Protein AF-A0A3N5WQE2-F1 (afdb_monomer)

Structure (mmCIF, N/CA/C/O backbone):
data_AF-A0A3N5WQE2-F1
#
_entry.id   AF-A0A3N5WQE2-F1
#
loop_
_atom_site.group_PDB
_atom_site.id
_atom_site.type_symbol
_atom_site.label_atom_id
_atom_site.label_alt_id
_atom_site.label_comp_id
_atom_site.label_asym_id
_atom_site.label_entity_id
_atom_site.label_seq_id
_atom_site.pdbx_PDB_ins_code
_atom_site.Cartn_x
_atom_site.Cartn_y
_atom_site.Cartn_z
_atom_site.occupancy
_atom_site.B_iso_or_equiv
_atom_site.auth_seq_id
_atom_site.auth_comp_id
_atom_site.auth_asym_id
_atom_site.auth_atom_id
_atom_site.pdbx_PDB_model_num
ATOM 1 N N . MET A 1 1 ? 4.345 16.591 12.633 1.00 56.34 1 MET A N 1
ATOM 2 C CA . MET A 1 1 ? 3.309 15.787 11.954 1.00 56.34 1 MET A CA 1
ATOM 3 C C . MET A 1 1 ? 2.315 15.335 13.007 1.00 56.34 1 MET A C 1
ATOM 5 O O . MET A 1 1 ? 2.746 14.837 14.043 1.00 56.34 1 MET A O 1
ATOM 9 N N . GLU A 1 2 ? 1.032 15.612 12.804 1.00 63.31 2 GLU A N 1
ATOM 10 C CA . GLU A 1 2 ? -0.008 15.478 13.830 1.00 63.31 2 GLU A CA 1
ATOM 11 C C . GLU A 1 2 ? -0.343 14.002 14.096 1.00 63.31 2 GLU A C 1
ATOM 13 O O . GLU A 1 2 ? -0.559 13.225 13.157 1.00 63.31 2 GLU A O 1
ATOM 18 N N . LYS A 1 3 ? -0.307 13.598 15.371 1.00 71.50 3 LYS A N 1
ATOM 19 C CA . LYS A 1 3 ? -0.754 12.273 15.823 1.00 71.50 3 LYS A CA 1
ATOM 20 C C . LYS A 1 3 ? -2.282 12.268 15.869 1.00 71.50 3 LYS A C 1
ATOM 22 O O . LYS A 1 3 ? -2.870 13.304 16.150 1.00 71.50 3 LYS A O 1
ATOM 27 N N . PHE A 1 4 ? -2.892 11.111 15.629 1.00 80.00 4 PHE A N 1
ATOM 28 C CA . PHE A 1 4 ? -4.325 10.932 15.850 1.00 80.00 4 PHE A CA 1
ATOM 29 C C . PHE A 1 4 ? -4.680 11.312 17.287 1.00 80.00 4 PHE A C 1
ATOM 31 O O . PHE A 1 4 ? -4.001 10.872 18.222 1.00 80.00 4 PHE A O 1
ATOM 38 N N . THR A 1 5 ? -5.738 12.096 17.466 1.00 89.00 5 THR A N 1
ATOM 39 C CA . THR A 1 5 ? -6.383 12.187 18.774 1.00 89.00 5 THR A CA 1
ATOM 40 C C . THR A 1 5 ? -7.161 10.898 19.032 1.00 89.00 5 THR A C 1
ATOM 42 O O . THR A 1 5 ? -7.581 10.217 18.097 1.00 89.00 5 THR A O 1
ATOM 45 N N . GLN A 1 6 ? -7.356 10.553 20.304 1.00 87.94 6 GLN A N 1
ATOM 46 C CA . GLN A 1 6 ? -8.167 9.397 20.693 1.00 87.94 6 GLN A CA 1
ATOM 47 C C . GLN A 1 6 ? -9.573 9.462 20.063 1.00 87.94 6 GLN A C 1
ATOM 49 O O . GLN A 1 6 ? -10.026 8.494 19.463 1.00 87.94 6 GLN A O 1
ATOM 54 N N . GLU A 1 7 ? -10.196 10.642 20.097 1.00 92.38 7 GLU A N 1
ATOM 55 C CA . GLU A 1 7 ? -11.510 10.915 19.504 1.00 92.38 7 GLU A CA 1
ATOM 56 C C . GLU A 1 7 ? -11.552 10.622 17.993 1.00 92.38 7 GLU A C 1
ATOM 58 O O . GLU A 1 7 ? -12.483 9.986 17.506 1.00 92.38 7 GLU A O 1
ATOM 63 N N . GLN A 1 8 ? -10.519 11.014 17.237 1.00 94.31 8 GLN A N 1
ATOM 64 C CA . GLN A 1 8 ? -10.445 10.719 15.800 1.00 94.31 8 GLN A CA 1
ATOM 65 C C . GLN A 1 8 ? -10.384 9.213 15.521 1.00 94.31 8 GLN A C 1
ATOM 67 O O . GLN A 1 8 ? -10.998 8.741 14.562 1.00 94.31 8 GLN A O 1
ATOM 72 N N . ILE A 1 9 ? -9.650 8.454 16.342 1.00 93.19 9 ILE A N 1
ATOM 73 C CA . ILE A 1 9 ? -9.566 6.995 16.194 1.00 93.19 9 ILE A CA 1
ATOM 74 C C . ILE A 1 9 ? -10.912 6.360 16.522 1.00 93.19 9 ILE A C 1
ATOM 76 O O . ILE A 1 9 ? -11.356 5.481 15.794 1.00 93.19 9 ILE A O 1
ATOM 80 N N . GLU A 1 10 ? -11.587 6.817 17.572 1.00 93.69 10 GLU A N 1
ATOM 81 C CA . GLU A 1 10 ? -12.904 6.304 17.950 1.00 93.69 10 GLU A CA 1
ATOM 82 C C . GLU A 1 10 ? -13.944 6.562 16.854 1.00 93.69 10 GLU A C 1
ATOM 84 O O . GLU A 1 10 ? -14.650 5.635 16.462 1.00 93.69 10 GLU A O 1
ATOM 89 N N . ILE A 1 11 ? -13.982 7.766 16.269 1.00 95.25 11 ILE A N 1
ATOM 90 C CA . ILE A 1 11 ? -14.861 8.072 15.127 1.00 95.25 11 ILE A CA 1
ATOM 91 C C . ILE A 1 11 ? -14.559 7.147 13.940 1.00 95.25 11 ILE A C 1
ATOM 93 O O . ILE A 1 11 ? -15.483 6.620 13.314 1.00 95.25 11 ILE A O 1
ATOM 97 N N . LEU A 1 12 ? -13.278 6.922 13.632 1.00 95.75 12 LEU A N 1
ATOM 98 C CA . LEU A 1 12 ? -12.866 5.997 12.576 1.00 95.75 12 LEU A CA 1
ATOM 99 C C . LEU A 1 12 ? -13.315 4.559 12.870 1.00 95.75 12 LEU A C 1
ATOM 101 O O . LEU A 1 12 ? -13.870 3.896 11.992 1.00 95.75 12 LEU A O 1
ATOM 105 N N . VAL A 1 13 ? -13.123 4.082 14.101 1.00 95.88 13 VAL A N 1
ATOM 106 C CA . VAL A 1 13 ? -13.576 2.753 14.524 1.00 95.88 13 VAL A CA 1
ATOM 107 C C . VAL A 1 13 ? -15.084 2.636 14.371 1.00 95.88 13 VAL A C 1
ATOM 109 O O . VAL A 1 13 ? -15.529 1.664 13.779 1.00 95.88 13 VAL A O 1
ATOM 112 N N . GLN A 1 14 ? -15.868 3.645 14.752 1.00 95.12 14 GLN A N 1
ATOM 113 C CA . GLN A 1 14 ? -17.323 3.632 14.558 1.00 95.12 14 GLN A CA 1
ATOM 114 C C . GLN A 1 14 ? -17.743 3.590 13.080 1.00 95.12 14 GLN A C 1
ATOM 116 O O . GLN A 1 14 ? -18.786 3.031 12.745 1.00 95.12 14 GLN A O 1
ATOM 121 N N . LYS A 1 15 ? -16.940 4.135 12.157 1.00 95.50 15 LYS A N 1
ATOM 122 C CA . LYS A 1 15 ? -17.202 4.007 10.711 1.00 95.50 15 LYS A CA 1
ATOM 123 C C . LYS A 1 15 ? -16.943 2.596 10.185 1.00 95.50 15 LYS A C 1
ATOM 125 O O . LYS A 1 15 ? -17.679 2.133 9.319 1.00 95.50 15 LYS A O 1
ATOM 130 N N . ILE A 1 16 ? -15.909 1.928 10.690 1.00 94.94 16 ILE A N 1
ATOM 131 C CA . ILE A 1 16 ? -15.466 0.600 10.225 1.00 94.94 16 ILE A CA 1
ATOM 132 C C . ILE A 1 16 ? -16.193 -0.537 10.960 1.00 94.94 16 ILE A C 1
ATOM 134 O O . ILE A 1 16 ? -16.410 -1.628 10.425 1.00 94.94 16 ILE A O 1
ATOM 138 N N . ALA A 1 17 ? -16.540 -0.290 12.214 1.00 94.25 17 ALA A N 1
ATOM 139 C CA . ALA A 1 17 ? -17.122 -1.203 13.175 1.00 94.25 17 ALA A CA 1
ATOM 140 C C . ALA A 1 17 ? -18.142 -0.432 14.038 1.00 94.25 17 ALA A C 1
ATOM 142 O O . ALA A 1 17 ? -17.830 -0.089 15.172 1.00 94.25 17 ALA A O 1
ATOM 143 N N . PRO A 1 18 ? -19.371 -0.172 13.547 1.00 93.56 18 PRO A N 1
ATOM 144 C CA . PRO A 1 18 ? -20.367 0.646 14.265 1.00 93.56 18 PRO A CA 1
ATOM 145 C C . PRO A 1 18 ? -20.797 0.132 15.649 1.00 93.56 18 PRO A C 1
ATOM 147 O O . PRO A 1 18 ? -21.506 0.814 16.377 1.00 93.56 18 PRO A O 1
ATOM 150 N N . GLN A 1 19 ? -20.444 -1.107 15.980 1.00 93.44 19 GLN A N 1
ATOM 151 C CA . GLN A 1 19 ? -20.679 -1.737 17.281 1.00 93.44 19 GLN A CA 1
ATOM 152 C C . GLN A 1 19 ? -19.376 -2.301 17.867 1.00 93.44 19 GLN A C 1
ATOM 154 O O . GLN A 1 19 ? -19.413 -3.146 18.753 1.00 93.44 19 GLN A O 1
ATOM 159 N N . GLY A 1 20 ? -18.233 -1.918 17.298 1.00 94.00 20 GLY A N 1
ATOM 160 C CA . GLY A 1 20 ? -16.929 -2.331 17.781 1.00 94.00 20 GLY A CA 1
ATOM 161 C C . GLY A 1 20 ? -16.331 -1.301 18.725 1.00 94.00 20 GLY A C 1
ATOM 162 O O . GLY A 1 20 ? -16.635 -0.108 18.649 1.00 94.00 20 GLY A O 1
ATOM 163 N N . GLU A 1 21 ? -15.440 -1.773 19.584 1.00 96.00 21 GLU A N 1
ATOM 164 C CA . GLU A 1 21 ? -14.718 -0.953 20.547 1.00 96.00 21 GLU A CA 1
ATOM 165 C C . GLU A 1 21 ? -13.222 -0.969 20.242 1.00 96.00 21 GLU A C 1
ATOM 167 O O . GLU A 1 21 ? -12.632 -2.005 19.926 1.00 96.00 21 GLU A O 1
ATOM 172 N N . LEU A 1 22 ? -12.588 0.201 20.315 1.00 97.06 22 LEU A N 1
ATOM 173 C CA . LEU A 1 22 ? -11.141 0.302 20.183 1.00 97.06 22 LEU A CA 1
ATOM 174 C C . LEU A 1 22 ? -10.484 -0.275 21.442 1.00 97.06 22 LEU A C 1
ATOM 176 O O . LEU A 1 22 ? -10.586 0.314 22.514 1.00 97.06 22 LEU A O 1
ATOM 180 N N . ILE A 1 23 ? -9.730 -1.364 21.297 1.00 97.31 23 ILE A N 1
ATOM 181 C CA . ILE A 1 23 ? -8.905 -1.911 22.382 1.00 97.31 23 ILE A CA 1
ATOM 182 C C . ILE A 1 23 ? -7.638 -1.065 22.531 1.00 97.31 23 ILE A C 1
ATOM 184 O O . ILE A 1 23 ? -7.279 -0.639 23.629 1.00 97.31 23 ILE A O 1
ATOM 188 N N . ARG A 1 24 ? -6.923 -0.830 21.422 1.00 96.31 24 ARG A N 1
ATOM 189 C CA . ARG A 1 24 ? -5.705 -0.005 21.406 1.00 96.31 24 ARG A CA 1
ATOM 190 C C . ARG A 1 24 ? -5.326 0.462 20.008 1.00 96.31 24 ARG A C 1
ATOM 192 O O . ARG A 1 24 ? -5.653 -0.173 19.008 1.00 96.31 24 ARG A O 1
ATOM 199 N N . ALA A 1 25 ? -4.524 1.520 19.968 1.00 96.56 25 ALA A N 1
ATOM 200 C CA . ALA A 1 25 ? -3.854 2.004 18.770 1.00 96.56 25 ALA A CA 1
ATOM 201 C C . ALA A 1 25 ? -2.357 2.208 19.035 1.00 96.56 25 ALA A C 1
ATOM 203 O O . ALA A 1 25 ? -1.969 2.672 20.108 1.00 96.56 25 ALA A O 1
ATOM 204 N N . TRP A 1 26 ? -1.502 1.869 18.069 1.00 94.88 26 TRP A N 1
ATOM 205 C CA . TRP A 1 26 ? -0.056 2.056 18.203 1.00 94.88 26 TRP A CA 1
ATOM 206 C C . TRP A 1 26 ? 0.609 2.404 16.868 1.00 94.88 26 TRP A C 1
ATOM 208 O O . TRP A 1 26 ? 0.196 1.915 15.816 1.00 94.88 26 TRP A O 1
ATOM 218 N N . PRO A 1 27 ? 1.650 3.255 16.876 1.00 93.81 27 PRO A N 1
ATOM 219 C CA . PRO A 1 27 ? 2.372 3.590 15.658 1.00 93.81 27 PRO A CA 1
ATOM 220 C C . PRO A 1 27 ? 3.220 2.404 15.184 1.00 93.81 27 PRO A C 1
ATOM 222 O O . PRO A 1 27 ? 3.849 1.721 15.994 1.00 93.81 27 PRO A O 1
ATOM 225 N N . LEU A 1 28 ? 3.301 2.218 13.867 1.00 92.19 28 LEU A N 1
ATOM 226 C CA . LEU A 1 28 ? 4.330 1.388 13.242 1.00 92.19 28 LEU A CA 1
ATOM 227 C C . LEU A 1 28 ? 5.448 2.291 12.713 1.00 92.19 28 LEU A C 1
ATOM 229 O O . LEU A 1 28 ? 5.191 3.343 12.123 1.00 92.19 28 LEU A O 1
ATOM 233 N N . THR A 1 29 ? 6.697 1.900 12.957 1.00 88.19 29 THR A N 1
ATOM 234 C CA . THR A 1 29 ? 7.887 2.663 12.556 1.00 88.19 29 THR A CA 1
ATOM 235 C C . THR A 1 29 ? 8.538 2.064 11.306 1.00 88.19 29 THR A C 1
ATOM 237 O O . THR A 1 29 ? 8.224 0.950 10.902 1.00 88.19 29 THR A O 1
ATOM 240 N N . GLY A 1 30 ? 9.438 2.821 10.667 1.00 79.38 30 GLY A N 1
ATOM 241 C CA . GLY A 1 30 ? 10.204 2.365 9.496 1.00 79.38 30 GLY A CA 1
ATOM 242 C C . GLY A 1 30 ? 9.642 2.793 8.136 1.00 79.38 30 GLY A C 1
ATOM 243 O O . GLY A 1 30 ? 10.355 2.720 7.141 1.00 79.38 30 GLY A O 1
ATOM 244 N N . GLY A 1 31 ? 8.411 3.310 8.082 1.00 79.31 31 GLY A N 1
ATOM 245 C CA . GLY A 1 31 ? 7.829 3.865 6.857 1.00 79.31 31 GLY A CA 1
ATOM 246 C C . GLY A 1 31 ? 8.455 5.207 6.458 1.00 79.31 31 GLY A C 1
ATOM 247 O O . GLY A 1 31 ? 8.508 6.134 7.265 1.00 79.31 31 GLY A O 1
ATOM 248 N N . ILE A 1 32 ? 8.901 5.322 5.202 1.00 77.38 32 ILE A N 1
ATOM 249 C CA . ILE A 1 32 ? 9.433 6.573 4.622 1.00 77.38 32 ILE A CA 1
ATOM 250 C C . ILE A 1 32 ? 8.331 7.344 3.875 1.00 77.38 32 ILE A C 1
ATOM 252 O O . ILE A 1 32 ? 8.271 8.570 3.934 1.00 77.38 32 ILE A O 1
ATOM 256 N N . SER A 1 33 ? 7.449 6.629 3.170 1.00 83.00 33 SER A N 1
ATOM 257 C CA . SER A 1 33 ? 6.441 7.201 2.264 1.00 83.00 33 SER A CA 1
ATOM 258 C C . SER A 1 33 ? 5.078 7.448 2.912 1.00 83.00 33 SER A C 1
ATOM 260 O O . SER A 1 33 ? 4.293 8.255 2.404 1.00 83.00 33 SER A O 1
ATOM 262 N N . ALA A 1 34 ? 4.793 6.766 4.021 1.00 91.19 34 ALA A N 1
ATOM 263 C CA . ALA A 1 34 ? 3.527 6.834 4.731 1.00 91.19 34 ALA A CA 1
ATOM 264 C C . ALA A 1 34 ? 3.729 6.632 6.235 1.00 91.19 34 ALA A C 1
ATOM 266 O O . ALA A 1 34 ? 4.597 5.872 6.669 1.00 91.19 34 ALA A O 1
ATOM 267 N N . GLN A 1 35 ? 2.879 7.282 7.024 1.00 91.88 35 GLN A N 1
ATOM 268 C CA . GLN A 1 35 ? 2.706 6.947 8.428 1.00 91.88 35 GLN A CA 1
ATOM 269 C C . GLN A 1 35 ? 1.697 5.810 8.552 1.00 91.88 35 GLN A C 1
ATOM 271 O O . GLN A 1 35 ? 0.647 5.828 7.908 1.00 91.88 35 GLN A O 1
ATOM 276 N N . MET A 1 36 ? 2.007 4.855 9.422 1.00 94.50 36 MET A N 1
ATOM 277 C CA . MET A 1 36 ? 1.148 3.716 9.712 1.00 94.50 36 MET A CA 1
ATOM 278 C C . MET A 1 36 ? 0.806 3.685 11.197 1.00 94.50 36 MET A C 1
ATOM 280 O O . MET A 1 36 ? 1.670 3.880 12.055 1.00 94.50 36 MET A O 1
ATOM 284 N N . THR A 1 37 ? -0.466 3.469 11.505 1.00 95.38 37 THR A N 1
ATOM 285 C CA . THR A 1 37 ? -0.967 3.277 12.869 1.00 95.38 37 THR A CA 1
ATOM 286 C C . THR A 1 37 ? -1.822 2.029 12.873 1.00 95.38 37 THR A C 1
ATOM 288 O O . THR A 1 37 ? -2.796 1.946 12.134 1.00 95.38 37 THR A O 1
ATOM 291 N N . ALA A 1 38 ? -1.432 1.048 13.671 1.00 96.94 38 ALA A N 1
ATOM 292 C CA . ALA A 1 38 ? -2.195 -0.169 13.836 1.00 96.94 38 ALA A CA 1
ATOM 293 C C . ALA A 1 38 ? -3.295 0.040 14.879 1.00 96.94 38 ALA A C 1
ATOM 295 O O . ALA A 1 38 ? -3.084 0.733 15.877 1.00 96.94 38 ALA A O 1
ATOM 296 N N . LEU A 1 39 ? -4.451 -0.563 14.627 1.00 97.69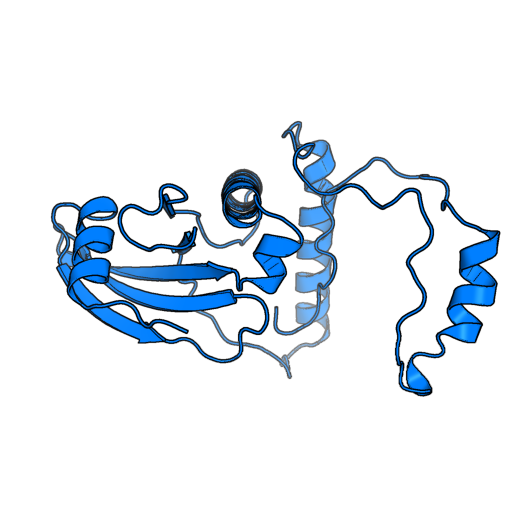 39 LEU A N 1
ATOM 297 C CA . LEU A 1 39 ? -5.621 -0.581 15.492 1.00 97.69 39 LEU A CA 1
ATOM 298 C C . LEU A 1 39 ? -5.923 -2.027 15.865 1.00 97.69 39 LEU A C 1
ATOM 300 O O . LEU A 1 39 ? -5.811 -2.919 15.025 1.00 97.69 39 LEU A O 1
ATOM 304 N N . GLU A 1 40 ? -6.338 -2.248 17.102 1.00 98.06 40 GLU A N 1
ATOM 305 C CA . GLU A 1 40 ? -6.938 -3.498 17.558 1.00 98.06 40 GLU A CA 1
ATOM 306 C C . GLU A 1 40 ? -8.343 -3.168 18.062 1.00 98.06 40 GLU A C 1
ATOM 308 O O . GLU A 1 40 ? -8.505 -2.279 18.901 1.00 98.06 40 GLU A O 1
ATOM 313 N N . ILE A 1 41 ? -9.347 -3.822 17.480 1.00 97.94 41 ILE A N 1
ATOM 314 C CA . ILE A 1 41 ? -10.771 -3.529 17.662 1.00 97.94 41 ILE A CA 1
ATOM 315 C C . ILE A 1 41 ? -11.462 -4.812 18.115 1.00 97.94 41 ILE A C 1
ATOM 317 O O . ILE A 1 41 ? -11.301 -5.849 17.470 1.00 97.94 41 ILE A O 1
ATOM 321 N N . GLU A 1 42 ? -12.246 -4.745 19.185 1.00 97.81 42 GLU A N 1
ATOM 322 C CA . GLU A 1 42 ? -13.206 -5.796 19.522 1.00 97.81 42 GLU A CA 1
ATOM 323 C C . GLU A 1 42 ? -14.476 -5.579 18.698 1.00 97.81 42 GLU A C 1
ATOM 325 O O . GLU A 1 42 ? -15.043 -4.488 18.691 1.00 97.81 42 GLU A O 1
ATOM 330 N N . ARG A 1 43 ? -14.900 -6.587 17.940 1.00 95.31 43 ARG A N 1
ATOM 331 C CA . ARG A 1 43 ? -16.137 -6.569 17.157 1.00 95.31 43 ARG A CA 1
ATOM 332 C C . ARG A 1 43 ? -17.318 -6.971 18.045 1.00 95.31 43 ARG A C 1
ATOM 334 O O . ARG A 1 43 ? -17.151 -7.592 19.087 1.00 95.31 43 ARG A O 1
ATOM 341 N N . ALA A 1 44 ? -18.533 -6.663 17.595 1.00 92.75 44 ALA A N 1
ATOM 342 C CA . ALA A 1 44 ? -19.767 -6.957 18.332 1.00 92.75 44 ALA A CA 1
ATOM 343 C C . ALA A 1 44 ? -20.000 -8.452 18.619 1.00 92.75 44 ALA A C 1
ATOM 345 O O . ALA A 1 44 ? -20.756 -8.803 19.521 1.00 92.75 44 ALA A O 1
ATOM 346 N N . ASP A 1 45 ? -19.372 -9.333 17.842 1.00 93.75 45 ASP A N 1
ATOM 347 C CA . ASP A 1 45 ? -19.393 -10.784 18.033 1.00 93.75 45 ASP A CA 1
ATOM 348 C C . ASP A 1 45 ? -18.318 -11.283 19.021 1.00 93.75 45 ASP A C 1
ATOM 350 O O . ASP A 1 45 ? -18.181 -12.491 19.222 1.00 93.75 45 ASP A O 1
ATOM 354 N N . GLY A 1 46 ? -17.561 -10.370 19.638 1.00 94.12 46 GLY A N 1
ATOM 355 C CA . GLY A 1 46 ? -16.458 -10.657 20.552 1.00 94.12 46 GLY A CA 1
ATOM 356 C C . GLY A 1 46 ? -15.144 -11.023 19.859 1.00 94.12 46 GLY A C 1
ATOM 357 O O . GLY A 1 46 ? -14.163 -11.326 20.538 1.00 94.12 46 GLY A O 1
ATOM 358 N N . GLN A 1 47 ? -15.080 -11.020 18.522 1.00 96.00 47 GLN A N 1
ATOM 359 C CA . GLN A 1 47 ? -13.829 -11.280 17.812 1.00 96.00 47 GLN A CA 1
ATOM 360 C C . GLN A 1 47 ? -12.940 -10.039 17.797 1.00 96.00 47 GLN A C 1
ATOM 362 O O . GLN A 1 47 ? -13.393 -8.916 17.580 1.00 96.00 47 GLN A O 1
ATOM 367 N N . THR A 1 48 ? -11.637 -10.238 17.970 1.00 96.12 48 THR A N 1
ATOM 368 C CA . THR A 1 48 ? -10.660 -9.163 17.794 1.00 96.12 48 THR A CA 1
ATOM 369 C C . THR A 1 48 ? -10.226 -9.074 16.337 1.00 96.12 48 THR A C 1
ATOM 371 O O . THR A 1 48 ? -9.812 -10.069 15.746 1.00 96.12 48 THR A O 1
ATOM 374 N N . GLN A 1 49 ? -10.236 -7.866 15.779 1.00 96.50 49 GLN A N 1
ATOM 375 C CA . GLN A 1 49 ? -9.671 -7.577 14.468 1.00 96.50 49 GLN A CA 1
ATOM 376 C C . GLN A 1 49 ? -8.563 -6.536 14.567 1.00 96.50 49 GLN A C 1
ATOM 378 O O . GLN A 1 49 ? -8.691 -5.523 15.258 1.00 96.50 49 GLN A O 1
ATOM 383 N N . ARG A 1 50 ? -7.484 -6.764 13.815 1.00 98.06 50 ARG A N 1
ATOM 384 C CA . ARG A 1 50 ? -6.401 -5.798 13.646 1.00 98.06 50 ARG A CA 1
ATOM 385 C C . ARG A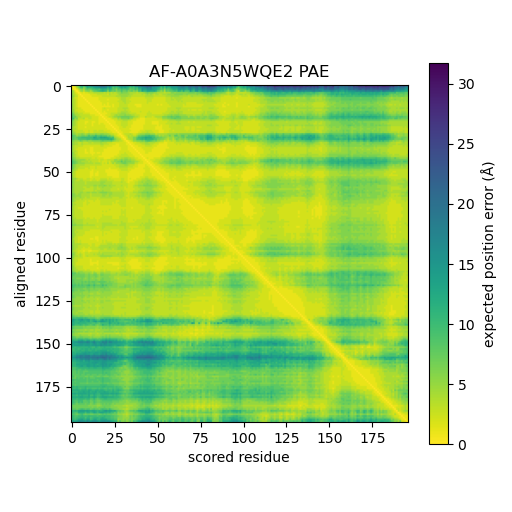 1 50 ? -6.458 -5.154 12.272 1.00 98.06 50 ARG A C 1
ATOM 387 O O . ARG A 1 50 ? -6.698 -5.828 11.275 1.00 98.06 50 ARG A O 1
ATOM 394 N N . LEU A 1 51 ? -6.214 -3.850 12.234 1.00 98.31 51 LEU A N 1
ATOM 395 C CA . LEU A 1 51 ? -6.219 -3.038 11.018 1.00 98.31 51 LEU A CA 1
ATOM 396 C C . LEU A 1 51 ? -5.044 -2.062 11.021 1.00 98.31 51 LEU A C 1
ATOM 398 O O . LEU A 1 51 ? -4.517 -1.721 12.079 1.00 98.31 51 LEU A O 1
ATOM 402 N N . ILE A 1 52 ? -4.663 -1.572 9.846 1.00 97.62 52 ILE A N 1
ATOM 403 C CA . ILE A 1 52 ? -3.659 -0.523 9.673 1.00 97.62 52 ILE A CA 1
ATOM 404 C C . ILE A 1 52 ? -4.310 0.701 9.057 1.00 97.62 52 ILE A C 1
ATOM 406 O O . ILE A 1 52 ? -4.804 0.648 7.937 1.00 97.62 52 ILE A O 1
ATOM 410 N N . VAL A 1 53 ? -4.220 1.834 9.744 1.00 96.88 53 VAL A N 1
ATOM 411 C CA . VAL A 1 53 ? -4.455 3.144 9.144 1.00 96.88 53 VAL A CA 1
ATOM 412 C C . VAL A 1 53 ? -3.172 3.600 8.467 1.00 96.88 53 VAL A C 1
ATOM 414 O O . VAL A 1 53 ? -2.149 3.809 9.127 1.00 96.88 53 VAL A O 1
ATOM 417 N N . ARG A 1 54 ? -3.221 3.753 7.146 1.00 95.94 54 ARG A N 1
ATOM 418 C CA . ARG A 1 54 ? -2.106 4.173 6.303 1.00 95.94 54 ARG A CA 1
ATOM 419 C C . ARG A 1 54 ? -2.373 5.565 5.743 1.00 95.94 54 ARG A C 1
ATOM 421 O O . ARG A 1 54 ? -3.358 5.797 5.047 1.00 95.94 54 ARG A O 1
ATOM 428 N N . ARG A 1 55 ? -1.454 6.490 6.021 1.00 93.12 55 ARG A N 1
ATOM 429 C CA . ARG A 1 55 ? -1.531 7.890 5.591 1.00 93.12 55 ARG A CA 1
ATOM 430 C C . ARG A 1 55 ? -0.275 8.276 4.813 1.00 93.12 55 ARG A C 1
ATOM 432 O O . ARG A 1 55 ? 0.788 8.387 5.433 1.00 93.12 55 ARG A O 1
ATOM 439 N N . PRO A 1 56 ? -0.361 8.495 3.491 1.00 93.12 56 PRO A N 1
ATOM 440 C CA . PRO A 1 56 ? 0.769 8.981 2.714 1.00 93.12 56 PRO A CA 1
ATOM 441 C C . PRO A 1 56 ? 1.312 10.305 3.254 1.00 93.12 56 PRO A C 1
ATOM 443 O O . PRO A 1 56 ? 0.565 11.171 3.711 1.00 93.12 56 PRO A O 1
ATOM 446 N N . GLY A 1 57 ? 2.632 10.464 3.203 1.00 90.81 57 GLY A N 1
ATOM 447 C CA . GLY A 1 57 ? 3.277 11.730 3.528 1.00 90.81 57 GLY A CA 1
ATOM 448 C C . GLY A 1 57 ? 2.963 12.808 2.488 1.00 90.81 57 GLY A C 1
ATOM 449 O O . GLY A 1 57 ? 2.638 12.517 1.337 1.00 90.81 57 GLY A O 1
ATOM 450 N N . GLU A 1 58 ? 3.135 14.075 2.863 1.00 90.25 58 GLU A N 1
ATOM 451 C CA . GLU A 1 58 ? 2.871 15.204 1.962 1.00 90.25 58 GLU A CA 1
ATOM 452 C C . GLU A 1 58 ? 3.683 15.141 0.662 1.00 90.25 58 GLU A C 1
ATOM 454 O O . GLU A 1 58 ? 3.201 15.553 -0.384 1.00 90.25 58 GLU A O 1
ATOM 459 N N . GLY A 1 59 ? 4.919 14.627 0.708 1.00 89.69 59 GLY A N 1
ATOM 460 C CA . GLY A 1 59 ? 5.744 14.444 -0.490 1.00 89.69 59 GLY A CA 1
ATOM 461 C C . GLY A 1 59 ? 5.103 13.485 -1.493 1.00 89.69 59 GLY A C 1
ATOM 462 O O . GLY A 1 59 ? 5.052 13.794 -2.682 1.00 89.69 59 GLY A O 1
ATOM 463 N N . THR A 1 60 ? 4.551 12.375 -0.998 1.00 90.00 60 THR A N 1
ATOM 464 C CA . THR A 1 60 ? 3.803 11.401 -1.801 1.00 90.00 60 THR A CA 1
ATOM 465 C C . THR A 1 60 ? 2.565 12.050 -2.413 1.00 90.00 60 THR A C 1
ATOM 467 O O . THR A 1 60 ? 2.350 11.921 -3.612 1.00 90.00 60 THR A O 1
ATOM 470 N N . LEU A 1 61 ? 1.799 12.815 -1.628 1.00 91.38 61 LEU A N 1
ATOM 471 C CA . LEU A 1 61 ? 0.578 13.479 -2.103 1.00 91.38 61 LEU A CA 1
ATOM 472 C C . LEU A 1 61 ? 0.847 14.644 -3.062 1.00 91.38 61 LEU A C 1
ATOM 474 O O . LEU A 1 61 ? 0.055 14.891 -3.964 1.00 91.38 61 LEU A O 1
ATOM 478 N N . ARG A 1 62 ? 1.979 15.344 -2.926 1.00 91.88 62 ARG A N 1
ATOM 479 C CA . ARG A 1 62 ? 2.414 16.337 -3.922 1.00 91.88 62 ARG A CA 1
ATOM 480 C C . ARG A 1 62 ? 2.736 15.687 -5.265 1.00 91.88 62 ARG A C 1
ATOM 482 O O . ARG A 1 62 ? 2.495 16.302 -6.297 1.00 91.88 62 ARG A O 1
ATOM 489 N N . HIS A 1 63 ? 3.304 14.481 -5.249 1.00 87.25 63 HIS A N 1
ATOM 490 C CA . HIS A 1 63 ? 3.637 13.749 -6.468 1.00 87.25 63 HIS A CA 1
ATOM 491 C C . HIS A 1 63 ? 2.407 13.083 -7.100 1.00 87.25 63 HIS A C 1
ATOM 493 O O . HIS A 1 63 ? 2.208 13.188 -8.306 1.00 87.25 63 HIS A O 1
ATOM 499 N N . ASN A 1 64 ? 1.570 12.440 -6.285 1.00 90.38 64 ASN A N 1
ATOM 500 C CA . ASN A 1 64 ? 0.282 11.896 -6.690 1.00 90.38 64 ASN A CA 1
ATOM 501 C C . ASN A 1 64 ? -0.811 12.326 -5.689 1.00 90.38 64 ASN A C 1
ATOM 503 O O . ASN A 1 64 ? -0.964 11.685 -4.645 1.00 90.38 64 ASN A O 1
ATOM 507 N N . PRO A 1 65 ? -1.619 13.355 -6.011 1.00 92.31 65 PRO A N 1
ATOM 508 C CA . PRO A 1 65 ? -2.732 13.786 -5.162 1.00 92.31 65 PRO A CA 1
ATOM 509 C C . PRO A 1 65 ? -3.795 12.707 -4.926 1.00 92.31 65 PRO A C 1
ATOM 511 O O . PRO A 1 65 ? -4.515 12.771 -3.936 1.00 92.31 65 PRO A O 1
ATOM 514 N N . ARG A 1 66 ? -3.873 11.709 -5.814 1.00 93.75 66 ARG A N 1
ATOM 515 C CA . ARG A 1 66 ? -4.784 10.562 -5.733 1.00 93.75 66 ARG A CA 1
ATOM 516 C C . ARG A 1 66 ? -4.137 9.31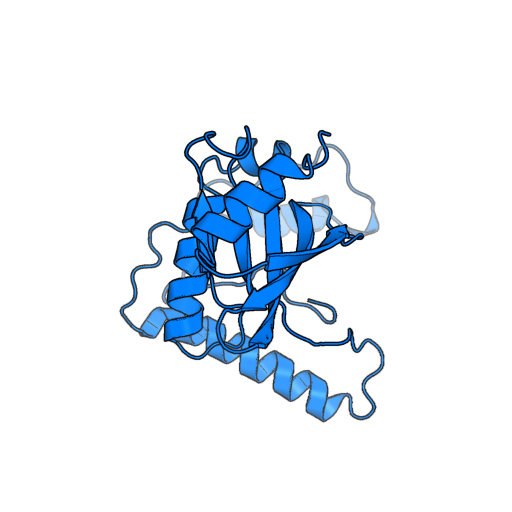2 -5.135 1.00 93.75 66 ARG A C 1
ATOM 518 O O . ARG A 1 66 ? -4.704 8.231 -5.241 1.00 93.75 66 ARG A O 1
ATOM 525 N N . ALA A 1 67 ? -2.965 9.427 -4.502 1.00 93.31 67 ALA A N 1
ATOM 526 C CA . ALA A 1 67 ? -2.212 8.264 -4.026 1.00 93.31 67 ALA A CA 1
ATOM 527 C C . ALA A 1 67 ? -3.048 7.303 -3.165 1.00 93.31 67 ALA A C 1
ATOM 529 O O . ALA A 1 67 ? -2.889 6.095 -3.284 1.00 93.31 67 ALA A O 1
ATOM 530 N N . VAL A 1 68 ? -3.943 7.831 -2.324 1.00 95.94 68 VAL A N 1
ATOM 531 C CA . VAL A 1 68 ? -4.793 7.020 -1.443 1.00 95.94 68 VAL A CA 1
ATOM 532 C C . VAL A 1 68 ? -5.902 6.313 -2.227 1.00 95.94 68 VAL A C 1
ATOM 534 O O . VAL A 1 68 ? -6.078 5.109 -2.064 1.00 95.94 68 VAL A O 1
ATOM 537 N N . ASP A 1 69 ? -6.619 7.027 -3.099 1.00 96.31 69 ASP A N 1
ATOM 538 C CA . ASP A 1 69 ? -7.666 6.457 -3.955 1.00 96.31 69 ASP A CA 1
ATOM 539 C C . ASP A 1 69 ? -7.113 5.384 -4.899 1.00 96.31 69 ASP A C 1
ATOM 541 O O . ASP A 1 69 ? -7.707 4.316 -5.063 1.00 96.31 69 ASP A O 1
ATOM 545 N N . ASP A 1 70 ? -5.964 5.666 -5.513 1.00 95.62 70 ASP A N 1
ATOM 546 C CA . ASP A 1 70 ? -5.311 4.754 -6.443 1.00 95.62 70 ASP A CA 1
ATOM 547 C C . ASP A 1 70 ? -4.784 3.514 -5.699 1.00 95.62 70 ASP A C 1
ATOM 549 O O . ASP A 1 70 ? -4.968 2.398 -6.179 1.00 95.62 70 ASP A O 1
ATOM 553 N N . GLU A 1 71 ? -4.196 3.672 -4.505 1.00 95.94 71 GLU A N 1
ATOM 554 C CA . GLU A 1 71 ? -3.758 2.542 -3.672 1.00 95.94 71 GLU A CA 1
ATOM 555 C C . GLU A 1 71 ? -4.945 1.677 -3.226 1.00 95.94 71 GLU A C 1
ATOM 557 O O . GLU A 1 71 ? -4.902 0.455 -3.367 1.00 95.94 71 GLU A O 1
ATOM 562 N N . PHE A 1 72 ? -6.036 2.292 -2.762 1.00 97.81 72 PHE A N 1
ATOM 563 C CA . PHE A 1 72 ? -7.242 1.572 -2.355 1.00 97.81 72 PHE A CA 1
ATOM 564 C C . PHE A 1 72 ? -7.836 0.764 -3.519 1.00 97.81 72 PHE A C 1
ATOM 566 O O . PHE A 1 72 ? -8.095 -0.433 -3.380 1.00 97.81 72 PHE A O 1
ATOM 573 N N . ARG A 1 73 ? -7.988 1.386 -4.697 1.00 97.25 73 ARG A N 1
ATOM 574 C CA . ARG A 1 73 ? -8.496 0.715 -5.905 1.00 97.25 73 ARG A CA 1
ATOM 575 C C . ARG A 1 73 ? -7.562 -0.402 -6.377 1.00 97.25 73 ARG A C 1
ATOM 577 O O . ARG A 1 73 ? -8.042 -1.461 -6.784 1.00 97.25 73 ARG A O 1
ATOM 584 N N . LEU A 1 74 ? -6.247 -0.187 -6.318 1.00 96.25 74 LEU A N 1
ATOM 585 C CA . LEU A 1 74 ? -5.256 -1.198 -6.679 1.00 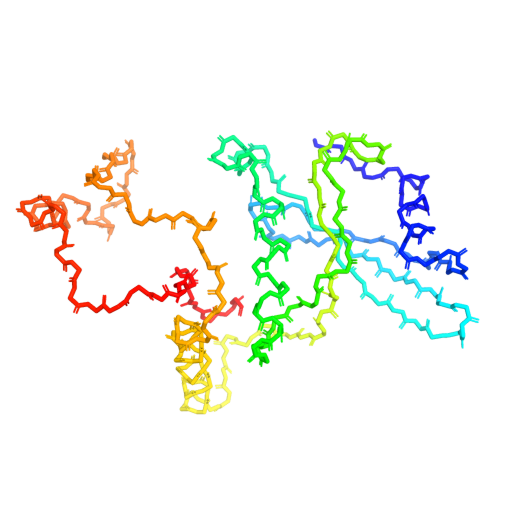96.25 74 LEU A CA 1
ATOM 586 C C . LEU A 1 74 ? -5.341 -2.417 -5.756 1.00 96.25 74 LEU A C 1
ATOM 588 O O . LEU A 1 74 ? -5.363 -3.542 -6.252 1.00 96.25 74 LEU A O 1
ATOM 592 N N . LEU A 1 75 ? -5.438 -2.210 -4.440 1.00 97.12 75 LEU A N 1
ATOM 593 C CA . LEU A 1 75 ? -5.590 -3.297 -3.471 1.00 97.12 75 LEU A CA 1
ATOM 594 C C . LEU A 1 75 ? -6.887 -4.080 -3.697 1.00 97.12 75 LEU A C 1
ATOM 596 O O . LEU A 1 75 ? -6.864 -5.306 -3.645 1.00 97.12 75 LEU A O 1
ATOM 600 N N . GLN A 1 76 ? -7.994 -3.405 -4.033 1.00 97.06 76 GLN A N 1
ATOM 601 C CA . GLN A 1 76 ? -9.261 -4.082 -4.341 1.00 97.06 76 GLN A CA 1
ATOM 602 C C . GLN A 1 76 ? -9.111 -5.012 -5.547 1.00 97.06 76 GLN A C 1
ATOM 604 O O . GLN A 1 76 ? -9.529 -6.168 -5.510 1.00 97.06 76 GLN A O 1
ATOM 609 N N . GLN A 1 77 ? -8.484 -4.518 -6.616 1.00 96.25 77 GLN A N 1
ATOM 610 C CA . GLN A 1 77 ? -8.249 -5.299 -7.828 1.00 96.25 77 GLN A CA 1
ATOM 611 C C . GLN A 1 77 ? -7.257 -6.442 -7.589 1.00 96.25 77 GLN A C 1
ATOM 613 O O . GLN A 1 77 ? -7.497 -7.555 -8.043 1.00 96.25 77 GLN A O 1
ATOM 618 N N . ALA A 1 78 ? -6.166 -6.196 -6.864 1.00 95.12 78 ALA A N 1
ATOM 619 C CA . ALA A 1 78 ? -5.169 -7.214 -6.550 1.00 95.12 78 ALA A CA 1
ATOM 620 C C . ALA A 1 78 ? -5.740 -8.329 -5.656 1.00 95.12 78 ALA A C 1
ATOM 622 O O . ALA A 1 78 ? -5.525 -9.507 -5.946 1.00 95.12 78 ALA A O 1
ATOM 623 N N . SER A 1 79 ? -6.530 -7.972 -4.639 1.00 95.19 79 SER A N 1
ATOM 624 C CA . SER A 1 79 ? -7.247 -8.923 -3.781 1.00 95.19 79 SER A CA 1
ATOM 625 C C . SER A 1 79 ? -8.249 -9.761 -4.586 1.00 95.19 79 SER A C 1
ATOM 627 O O . SER A 1 79 ? -8.239 -10.988 -4.496 1.00 95.19 79 SER A O 1
ATOM 629 N N . ALA A 1 80 ? -9.026 -9.141 -5.485 1.00 93.88 80 ALA A N 1
ATOM 630 C CA . ALA A 1 80 ? -9.955 -9.857 -6.368 1.00 93.88 80 ALA A CA 1
ATOM 631 C C . ALA A 1 80 ? -9.263 -10.853 -7.323 1.00 93.88 80 ALA A C 1
ATOM 633 O O . ALA A 1 80 ? -9.889 -11.806 -7.785 1.00 93.88 80 ALA A O 1
ATOM 634 N N . LEU A 1 81 ? -7.972 -10.654 -7.612 1.00 94.25 81 LEU A N 1
ATOM 635 C CA . LEU A 1 81 ? -7.142 -11.585 -8.384 1.00 94.25 81 LEU A CA 1
ATOM 636 C C . LEU A 1 81 ? -6.508 -12.697 -7.533 1.00 94.25 81 LEU A C 1
ATOM 638 O O . LEU A 1 81 ? -5.767 -13.523 -8.069 1.00 94.25 81 LEU A O 1
ATOM 642 N N . GLY A 1 82 ? -6.768 -12.723 -6.225 1.00 93.44 82 GLY A N 1
ATOM 643 C CA . GLY A 1 82 ? -6.175 -13.675 -5.290 1.00 93.44 82 GLY A CA 1
ATOM 644 C C . GLY A 1 82 ? -4.687 -13.433 -5.033 1.00 93.44 82 GLY A C 1
ATOM 645 O O . GLY A 1 82 ? -3.981 -14.353 -4.618 1.00 93.44 82 GLY A O 1
ATOM 646 N N . LEU A 1 83 ? -4.180 -12.224 -5.307 1.00 94.00 83 LEU A N 1
ATOM 647 C CA . LEU A 1 83 ? -2.824 -11.866 -4.902 1.00 94.00 83 LEU A CA 1
ATOM 648 C C . LEU A 1 83 ? -2.790 -11.706 -3.373 1.00 94.00 83 LEU A C 1
ATOM 650 O O . LEU A 1 83 ? -3.711 -11.107 -2.821 1.00 94.00 83 LEU A O 1
ATOM 654 N N . PRO A 1 84 ? -1.747 -12.205 -2.681 1.00 92.06 84 PRO A N 1
ATOM 655 C CA . PRO A 1 84 ? -1.596 -12.019 -1.240 1.00 92.06 84 PRO A CA 1
ATOM 656 C C . PRO A 1 84 ? -1.203 -10.567 -0.937 1.00 92.06 84 PRO A C 1
ATOM 658 O O . PRO A 1 84 ? -0.028 -10.235 -0.808 1.00 92.06 84 PRO A O 1
ATOM 661 N N . VAL A 1 85 ? -2.209 -9.701 -0.880 1.00 94.00 85 VAL A N 1
ATOM 662 C CA . VAL A 1 85 ? -2.129 -8.280 -0.531 1.00 94.00 85 VAL A CA 1
ATOM 663 C C . VAL A 1 85 ? -3.098 -8.007 0.620 1.00 94.00 85 VAL A C 1
ATOM 665 O O . VAL A 1 85 ? -4.081 -8.738 0.741 1.00 94.00 85 VAL A O 1
ATOM 668 N N . PRO A 1 86 ? -2.868 -6.974 1.448 1.00 96.19 86 PRO A N 1
ATOM 669 C CA . PRO A 1 86 ? -3.803 -6.646 2.516 1.00 96.19 86 PRO A CA 1
ATOM 670 C C . PRO A 1 86 ? -5.149 -6.213 1.941 1.00 96.19 86 PRO A C 1
ATOM 672 O O . PRO A 1 86 ? -5.208 -5.425 0.990 1.00 96.19 86 PRO A O 1
ATOM 675 N N . GLU A 1 87 ? -6.234 -6.694 2.542 1.00 96.88 87 GLU A N 1
ATOM 676 C CA . GLU A 1 87 ? -7.569 -6.262 2.144 1.00 96.88 87 GLU A CA 1
ATOM 677 C C . GLU A 1 87 ? -7.767 -4.756 2.397 1.00 96.88 87 GLU A C 1
ATOM 679 O O . GLU A 1 87 ? -7.464 -4.257 3.486 1.00 96.88 87 GLU A O 1
ATOM 684 N N . PRO A 1 88 ? -8.294 -3.995 1.423 1.00 97.69 88 PRO A N 1
ATOM 685 C CA . PRO A 1 88 ? -8.665 -2.601 1.626 1.00 97.69 88 PRO A CA 1
ATOM 686 C C . PRO A 1 88 ? -10.033 -2.511 2.316 1.00 97.69 88 PRO A C 1
ATOM 688 O O . PRO A 1 88 ? -11.056 -2.909 1.762 1.00 97.69 88 PRO A O 1
ATOM 691 N N . VAL A 1 89 ? -10.061 -1.955 3.527 1.00 97.69 89 VAL A N 1
ATOM 692 C CA . VAL A 1 89 ? -11.245 -1.948 4.403 1.00 97.69 89 VAL A CA 1
ATOM 693 C C . VAL A 1 89 ? -12.013 -0.633 4.326 1.00 97.69 89 VAL A C 1
ATOM 695 O O . VAL A 1 89 ? -13.241 -0.628 4.272 1.00 97.69 89 VAL A O 1
ATOM 698 N N . PHE A 1 90 ? -11.307 0.497 4.339 1.00 97.81 90 PHE A N 1
ATOM 699 C CA . PHE A 1 90 ? -11.935 1.818 4.350 1.00 97.81 90 PHE A CA 1
ATOM 700 C C . PHE A 1 90 ? -11.057 2.869 3.668 1.00 97.81 90 PHE A C 1
ATOM 702 O O . PHE A 1 90 ? -9.833 2.766 3.675 1.00 97.81 90 PHE A O 1
ATOM 709 N N . LEU A 1 91 ? -11.689 3.889 3.093 1.00 97.62 91 LEU A N 1
ATOM 710 C CA . LEU A 1 91 ? -11.047 5.021 2.431 1.00 97.62 91 LEU A CA 1
ATOM 711 C C . LEU A 1 91 ? -11.735 6.303 2.892 1.00 97.62 91 LEU A C 1
ATOM 713 O O . LEU A 1 91 ? -12.961 6.399 2.834 1.00 97.62 91 LEU A O 1
ATOM 717 N N . ASP A 1 92 ? -10.950 7.301 3.284 1.00 96.12 92 ASP A N 1
ATOM 718 C CA . ASP A 1 92 ? -11.449 8.644 3.558 1.00 96.12 92 ASP A CA 1
ATOM 719 C C . ASP A 1 92 ? -10.486 9.686 2.989 1.00 96.12 92 ASP A C 1
ATOM 721 O O . ASP A 1 92 ? -9.364 9.877 3.464 1.00 96.12 92 ASP A O 1
ATOM 725 N N . ALA A 1 93 ? -10.961 10.364 1.947 1.00 94.25 93 ALA A N 1
ATOM 726 C CA . ALA A 1 93 ? -10.305 11.504 1.320 1.00 94.25 93 ALA A CA 1
ATOM 727 C C . ALA A 1 93 ? -11.053 12.827 1.580 1.00 94.25 93 ALA A C 1
ATOM 729 O O . ALA A 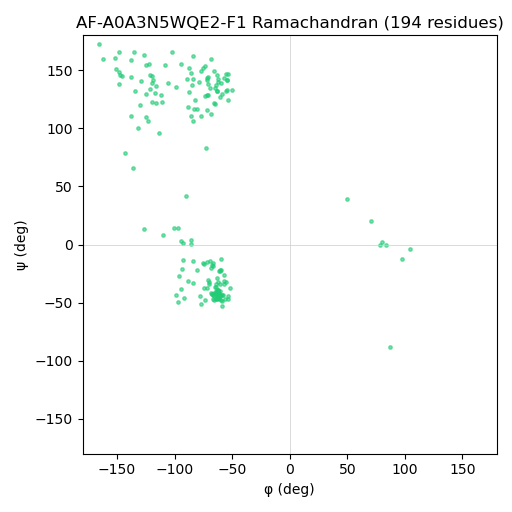1 93 ? -10.728 13.851 0.984 1.00 94.25 93 ALA A O 1
ATOM 730 N N . SER A 1 94 ? -12.071 12.816 2.449 1.00 93.06 94 SER A N 1
ATOM 731 C CA . SER A 1 94 ? -12.976 13.953 2.663 1.00 93.06 94 SER A CA 1
ATOM 732 C C . SER A 1 94 ? -12.405 15.038 3.573 1.00 93.06 94 SER A C 1
ATOM 734 O O . SER A 1 94 ? -12.874 16.174 3.543 1.00 93.06 94 SER A O 1
ATOM 736 N N . GLY A 1 95 ? -11.425 14.693 4.409 1.00 90.56 95 GLY A N 1
ATOM 737 C CA . GLY A 1 95 ? -10.926 15.592 5.445 1.00 90.56 95 GLY A CA 1
ATOM 738 C C . GLY A 1 95 ? -11.755 15.584 6.739 1.00 90.56 95 GLY A C 1
ATOM 739 O O . GLY A 1 95 ? -11.437 16.332 7.660 1.00 90.56 95 GLY A O 1
ATOM 740 N N . ALA A 1 96 ? -12.833 14.791 6.814 1.00 91.69 96 ALA A N 1
ATOM 741 C CA . ALA A 1 96 ? -13.821 14.893 7.891 1.00 91.69 96 ALA A CA 1
ATOM 742 C C . ALA A 1 96 ? -13.334 14.333 9.234 1.00 91.69 96 ALA A C 1
ATOM 744 O O . ALA A 1 96 ? -13.666 14.883 10.281 1.00 91.69 96 ALA A O 1
ATOM 745 N N . ILE A 1 97 ? -12.570 13.237 9.212 1.00 92.62 97 ILE A N 1
ATOM 746 C CA . ILE A 1 97 ? -12.010 12.621 10.426 1.00 92.62 97 ILE A CA 1
ATOM 747 C C . ILE A 1 97 ? -10.571 13.094 10.625 1.00 92.62 97 ILE A C 1
ATOM 749 O O . ILE A 1 97 ? -10.191 13.556 11.701 1.00 92.62 97 ILE A O 1
ATOM 753 N N . LEU A 1 98 ? -9.774 13.003 9.560 1.00 88.31 98 LEU A N 1
ATOM 754 C CA . LEU A 1 98 ? -8.395 13.470 9.522 1.00 88.31 98 LEU A CA 1
ATOM 755 C C . LEU A 1 98 ? -8.230 14.511 8.424 1.00 88.31 98 LEU A C 1
ATOM 757 O O . LEU A 1 98 ? -8.802 14.330 7.354 1.00 88.31 98 LEU A O 1
ATOM 761 N N . PRO A 1 99 ? -7.363 15.518 8.616 1.00 89.00 99 PRO A N 1
ATOM 762 C CA . PRO A 1 99 ? -7.168 16.585 7.635 1.00 89.00 99 PRO A CA 1
ATOM 763 C C . PRO A 1 99 ? -6.527 16.118 6.319 1.00 89.00 99 PRO A C 1
ATOM 765 O O . PRO A 1 99 ? -6.599 16.822 5.318 1.00 89.00 99 PRO A O 1
ATOM 768 N N . MET A 1 100 ? -5.876 14.953 6.315 1.00 90.19 100 MET A N 1
ATOM 769 C CA . MET A 1 100 ? -5.169 14.400 5.159 1.00 90.19 100 MET A CA 1
ATOM 770 C C . MET A 1 100 ? -5.782 13.054 4.775 1.00 90.19 100 MET A C 1
ATOM 772 O O . MET A 1 100 ? -6.149 12.302 5.682 1.00 90.19 100 MET A O 1
ATOM 776 N N . PRO A 1 101 ? -5.842 12.719 3.473 1.00 94.88 101 PRO A N 1
ATOM 777 C CA . PRO A 1 101 ? -6.456 11.485 3.008 1.00 94.88 101 PRO A CA 1
ATOM 778 C C . PRO A 1 101 ? -5.705 10.259 3.538 1.00 94.88 101 PRO A C 1
ATOM 780 O O . PRO A 1 101 ? -4.476 10.270 3.687 1.00 94.88 101 PRO A O 1
ATOM 783 N N . TYR A 1 102 ? -6.446 9.193 3.816 1.00 95.94 102 TYR A N 1
ATOM 784 C CA . TYR A 1 102 ? -5.911 7.943 4.348 1.00 95.94 102 TYR A CA 1
ATOM 785 C C . TYR A 1 102 ? -6.768 6.750 3.925 1.00 95.94 102 TYR A C 1
ATOM 787 O O . TYR A 1 102 ? -7.939 6.888 3.569 1.00 95.94 102 TYR A O 1
ATOM 795 N N . LEU A 1 103 ? -6.170 5.564 3.995 1.00 97.75 103 LEU A N 1
ATOM 796 C CA . LEU A 1 103 ? -6.873 4.299 3.842 1.00 97.75 103 LEU A CA 1
ATOM 797 C C . LEU A 1 103 ? -6.668 3.426 5.077 1.00 97.75 103 LEU A C 1
ATOM 799 O O . LEU A 1 103 ? -5.676 3.562 5.797 1.00 97.75 103 LEU A O 1
ATOM 803 N N . VAL A 1 104 ? -7.611 2.524 5.310 1.00 98.12 104 VAL A N 1
ATOM 804 C CA . VAL A 1 104 ? -7.491 1.452 6.289 1.00 98.12 104 VAL A CA 1
ATOM 805 C C . VAL A 1 104 ? -7.415 0.133 5.553 1.00 98.12 104 VAL A C 1
ATOM 807 O O . VAL A 1 104 ? -8.248 -0.149 4.691 1.00 98.12 104 VAL A O 1
ATOM 810 N N . ILE A 1 105 ? -6.406 -0.653 5.898 1.00 98.44 105 ILE A N 1
ATOM 811 C CA . ILE A 1 105 ? -6.117 -1.949 5.295 1.00 98.44 105 ILE A CA 1
ATOM 812 C C . ILE A 1 105 ? -6.016 -3.023 6.377 1.00 98.44 105 ILE A C 1
ATOM 814 O O . ILE A 1 105 ? -5.862 -2.719 7.563 1.00 98.44 105 ILE A O 1
ATOM 818 N N . GLU A 1 106 ? -6.103 -4.277 5.963 1.00 97.75 106 GLU A N 1
ATOM 819 C CA . GLU A 1 106 ? -5.863 -5.441 6.807 1.00 97.75 106 GLU A CA 1
ATOM 820 C C . GLU A 1 106 ? -4.491 -5.378 7.495 1.00 97.75 106 GLU A C 1
ATOM 822 O O . GLU A 1 106 ? -3.483 -4.965 6.913 1.00 97.75 106 GLU A O 1
ATOM 827 N N . TYR A 1 107 ? -4.451 -5.821 8.750 1.00 97.06 107 TYR A N 1
ATOM 828 C CA . TYR A 1 107 ? -3.202 -6.181 9.405 1.00 97.06 107 TYR A CA 1
ATOM 829 C C . TYR A 1 107 ? -2.860 -7.633 9.062 1.00 97.06 107 TYR A C 1
ATOM 831 O O . TYR A 1 107 ? -3.515 -8.546 9.558 1.00 97.06 107 TYR A O 1
ATOM 839 N N . ILE A 1 108 ? -1.815 -7.851 8.264 1.00 94.31 108 ILE A N 1
ATOM 840 C CA . ILE A 1 108 ? -1.306 -9.198 7.983 1.00 94.31 108 ILE A CA 1
ATOM 841 C C . ILE A 1 108 ? -0.266 -9.568 9.043 1.00 94.31 108 ILE A C 1
ATOM 843 O O . ILE A 1 108 ? 0.785 -8.929 9.144 1.00 94.31 108 ILE A O 1
ATOM 847 N N . ASP A 1 109 ? -0.537 -10.621 9.815 1.00 92.44 109 ASP A N 1
ATOM 848 C CA . ASP A 1 109 ? 0.463 -11.210 10.702 1.00 92.44 109 ASP A CA 1
ATOM 849 C C . ASP A 1 109 ? 1.597 -11.827 9.874 1.00 92.44 109 ASP A C 1
ATOM 851 O O . ASP A 1 109 ? 1.400 -12.714 9.042 1.00 92.44 109 ASP A O 1
ATOM 855 N N . GLY A 1 110 ? 2.819 -11.362 10.115 1.00 89.00 110 GLY A N 1
ATOM 856 C CA . GLY A 1 110 ? 3.977 -11.796 9.354 1.00 89.00 110 GLY A CA 1
ATOM 857 C C . GLY A 1 110 ? 5.289 -11.407 10.012 1.00 89.00 110 GLY A C 1
ATOM 858 O O . GLY A 1 110 ? 5.340 -10.678 11.004 1.00 89.00 110 GLY A O 1
ATOM 859 N N . ARG A 1 111 ? 6.382 -11.917 9.446 1.00 87.19 111 ARG A N 1
ATOM 860 C CA . ARG A 1 111 ? 7.743 -11.553 9.841 1.00 87.19 111 ARG A CA 1
ATOM 861 C C . ARG A 1 111 ? 8.606 -11.381 8.604 1.00 87.19 111 ARG A C 1
ATOM 863 O O . ARG A 1 111 ? 8.472 -12.137 7.645 1.00 87.19 111 ARG A O 1
ATOM 870 N N . LEU A 1 112 ? 9.527 -10.428 8.664 1.00 86.62 112 LEU A N 1
ATOM 871 C CA . LEU A 1 112 ? 10.534 -10.264 7.624 1.00 86.62 112 LEU A CA 1
ATOM 872 C C . LEU A 1 112 ? 11.528 -11.428 7.701 1.00 86.62 112 LEU A C 1
ATOM 874 O O . LEU A 1 112 ? 12.071 -11.717 8.769 1.00 86.62 112 LEU A O 1
ATOM 878 N N . GLU A 1 113 ? 11.767 -12.086 6.570 1.00 89.12 113 GLU A N 1
ATOM 879 C CA . GLU A 1 113 ? 12.692 -13.214 6.462 1.00 89.12 113 GLU A CA 1
ATOM 880 C C . GLU A 1 113 ? 13.883 -12.825 5.586 1.00 89.12 113 GLU A C 1
ATOM 882 O O . GLU A 1 113 ? 13.830 -12.892 4.360 1.00 89.12 113 GLU A O 1
ATOM 887 N N . PHE A 1 114 ? 14.969 -12.397 6.230 1.00 89.12 114 PHE A N 1
ATOM 888 C CA . PHE A 1 114 ? 16.203 -12.003 5.542 1.00 89.12 114 PHE A CA 1
ATOM 889 C C . PHE A 1 114 ? 17.212 -13.150 5.405 1.00 89.12 114 PHE A C 1
ATOM 891 O O . PHE A 1 114 ? 18.195 -13.015 4.676 1.00 89.12 114 PHE A O 1
ATOM 898 N N . LYS A 1 115 ? 17.018 -14.262 6.127 1.00 92.12 115 LYS A N 1
ATOM 899 C CA . LYS A 1 115 ? 17.931 -15.413 6.135 1.00 92.12 115 LYS A CA 1
ATOM 900 C C . LYS A 1 115 ? 17.127 -16.715 6.046 1.00 92.12 115 LYS A C 1
ATOM 902 O O . LYS A 1 115 ? 17.149 -17.508 6.990 1.00 92.12 115 LYS A O 1
ATOM 907 N N . PRO A 1 116 ? 16.441 -16.950 4.912 1.00 92.12 116 PRO A N 1
ATOM 908 C CA . PRO A 1 116 ? 15.579 -18.110 4.762 1.00 92.12 116 PRO A CA 1
ATOM 909 C C . PRO A 1 116 ? 16.380 -19.401 4.926 1.00 92.12 116 PRO A C 1
ATOM 911 O O . PRO A 1 116 ? 17.478 -19.542 4.387 1.00 92.12 116 PRO A O 1
ATOM 914 N N . THR A 1 117 ? 15.803 -20.378 5.626 1.00 94.62 117 THR A N 1
ATOM 915 C CA . THR A 1 117 ? 16.428 -21.696 5.823 1.00 94.62 117 THR A CA 1
ATOM 916 C C . THR A 1 117 ? 16.677 -22.420 4.497 1.00 94.62 117 THR A C 1
ATOM 918 O O . THR A 1 117 ? 17.673 -23.122 4.357 1.00 94.62 117 THR A O 1
ATOM 921 N N . SER A 1 118 ? 15.793 -22.225 3.511 1.00 96.19 118 SER A N 1
ATOM 922 C CA . SER A 1 118 ? 15.979 -22.674 2.129 1.00 96.19 118 SER A CA 1
ATOM 923 C C . SER A 1 118 ? 15.879 -21.478 1.190 1.00 96.19 118 SER A C 1
ATOM 925 O O . SER A 1 118 ? 14.789 -20.959 0.939 1.00 96.19 118 SER A O 1
ATOM 927 N N . LEU A 1 119 ? 17.028 -21.046 0.667 1.00 95.00 119 LEU A N 1
ATOM 928 C CA . LEU A 1 119 ? 17.096 -19.968 -0.319 1.00 95.00 119 LEU A CA 1
ATOM 929 C C . LEU A 1 119 ? 16.349 -20.342 -1.603 1.00 95.00 119 LEU A C 1
ATOM 931 O O . LEU A 1 119 ? 15.639 -19.514 -2.158 1.00 95.00 119 LEU A O 1
ATOM 935 N N . GLU A 1 120 ? 16.450 -21.600 -2.030 1.00 96.25 120 GLU A N 1
ATOM 936 C CA . GLU A 1 120 ? 15.770 -22.098 -3.224 1.00 96.25 120 GLU A CA 1
ATOM 937 C C . GLU A 1 120 ? 14.250 -21.934 -3.119 1.00 96.25 120 GLU A C 1
ATOM 939 O O . GLU A 1 120 ? 13.636 -21.318 -3.990 1.00 96.25 120 GLU A O 1
ATOM 944 N N . ASN A 1 121 ? 13.637 -22.420 -2.035 1.00 95.38 121 ASN A N 1
ATOM 945 C CA . ASN A 1 121 ? 12.188 -22.311 -1.847 1.00 95.38 121 ASN A CA 1
ATOM 946 C C . ASN A 1 121 ? 11.738 -20.853 -1.717 1.00 95.38 121 ASN A C 1
ATOM 948 O O . ASN A 1 121 ? 10.662 -20.495 -2.192 1.00 95.38 121 ASN A O 1
ATOM 952 N N . TYR A 1 122 ? 12.550 -20.015 -1.072 1.00 93.56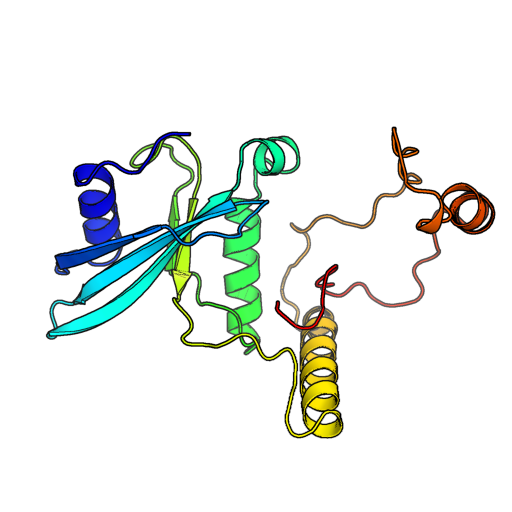 122 TYR A N 1
ATOM 953 C CA . TYR A 1 122 ? 12.268 -18.593 -0.912 1.00 93.56 122 TYR A CA 1
ATOM 954 C C . TYR A 1 122 ? 12.283 -17.859 -2.260 1.00 93.56 122 TYR A C 1
ATOM 956 O O . TYR A 1 122 ? 11.333 -17.156 -2.601 1.00 93.56 122 TYR A O 1
ATOM 964 N N . THR A 1 123 ? 13.311 -18.089 -3.082 1.00 93.38 123 THR A N 1
ATOM 965 C CA . THR A 1 123 ? 13.408 -17.509 -4.427 1.00 93.38 123 THR A CA 1
ATOM 966 C C . THR A 1 123 ? 12.275 -17.982 -5.334 1.00 93.38 123 THR A C 1
ATOM 968 O O . THR A 1 123 ? 11.708 -17.165 -6.058 1.00 93.38 123 THR A O 1
ATOM 971 N N . HIS A 1 124 ? 11.893 -19.262 -5.271 1.00 95.56 124 HIS A N 1
ATOM 972 C CA . HIS A 1 124 ? 10.752 -19.768 -6.037 1.00 95.56 124 HIS A CA 1
ATOM 973 C C . HIS A 1 124 ? 9.439 -19.079 -5.649 1.00 95.56 124 HIS A C 1
ATOM 975 O O . HIS A 1 124 ? 8.670 -18.715 -6.535 1.00 95.56 124 HIS A O 1
ATOM 981 N N . GLN A 1 125 ? 9.190 -18.850 -4.356 1.00 93.69 125 GLN A N 1
ATOM 982 C CA . GLN A 1 125 ? 7.986 -18.150 -3.892 1.00 93.69 125 GLN A CA 1
ATOM 983 C C . GLN A 1 125 ? 7.941 -16.696 -4.377 1.00 93.69 125 GLN A C 1
ATOM 985 O O . GLN A 1 125 ? 6.933 -16.276 -4.943 1.00 93.69 125 GLN A O 1
ATOM 990 N N . ILE A 1 126 ? 9.048 -15.958 -4.240 1.00 92.25 126 ILE A N 1
ATOM 991 C CA . ILE A 1 126 ? 9.180 -14.581 -4.745 1.00 92.25 126 ILE A CA 1
ATOM 992 C C . ILE A 1 126 ? 8.947 -14.534 -6.261 1.00 92.25 126 ILE A C 1
ATOM 994 O O . ILE A 1 126 ? 8.157 -13.726 -6.751 1.00 92.25 126 ILE A O 1
ATOM 998 N N . ALA A 1 127 ? 9.590 -15.424 -7.022 1.00 93.88 127 ALA A N 1
ATOM 999 C CA . ALA A 1 127 ? 9.438 -15.473 -8.474 1.00 93.88 127 ALA A CA 1
ATOM 1000 C C . ALA A 1 127 ? 8.003 -15.831 -8.896 1.00 93.88 127 ALA A C 1
ATOM 1002 O O . ALA A 1 127 ? 7.457 -15.218 -9.816 1.00 93.88 127 ALA A O 1
ATOM 1003 N N . ALA A 1 128 ? 7.371 -16.790 -8.213 1.00 94.69 128 ALA A N 1
ATOM 1004 C CA . ALA A 1 128 ? 5.993 -17.191 -8.479 1.00 94.69 128 ALA A CA 1
ATOM 1005 C C . ALA A 1 128 ? 5.001 -16.054 -8.196 1.00 94.69 128 ALA A C 1
ATOM 1007 O O . ALA A 1 128 ? 4.092 -15.829 -9.001 1.00 94.69 128 ALA A O 1
ATOM 1008 N N . HIS A 1 129 ? 5.198 -15.315 -7.100 1.00 93.44 129 HIS A N 1
ATOM 1009 C CA . HIS A 1 129 ? 4.372 -14.164 -6.752 1.00 93.44 129 HIS A CA 1
ATOM 1010 C C . HIS A 1 129 ? 4.542 -13.016 -7.755 1.00 93.44 129 HIS A C 1
ATOM 1012 O O . HIS A 1 129 ? 3.551 -12.516 -8.286 1.00 93.44 129 HIS A O 1
ATOM 1018 N N . LEU A 1 130 ? 5.779 -12.663 -8.119 1.00 93.50 130 LEU A N 1
ATOM 1019 C CA . LEU A 1 130 ? 6.031 -11.637 -9.135 1.00 93.50 130 LEU A CA 1
ATOM 1020 C C . LEU A 1 130 ? 5.425 -12.020 -10.495 1.00 93.50 130 LEU A C 1
ATOM 1022 O O . LEU A 1 130 ? 4.813 -11.195 -11.173 1.00 93.50 130 LEU A O 1
ATOM 1026 N N . ALA A 1 131 ? 5.521 -13.295 -10.876 1.00 93.75 131 ALA A N 1
ATOM 1027 C CA . ALA A 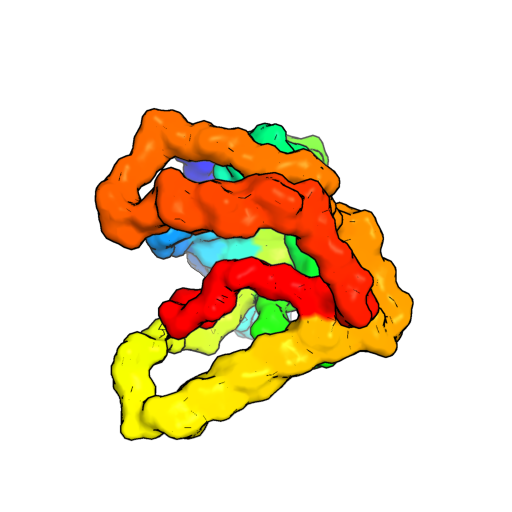1 131 ? 4.863 -13.797 -12.076 1.00 93.75 131 ALA A CA 1
ATOM 1028 C C . ALA A 1 131 ? 3.329 -13.711 -11.981 1.00 93.75 131 ALA A C 1
ATOM 1030 O O . ALA A 1 131 ? 2.679 -13.482 -12.999 1.00 93.75 131 ALA A O 1
ATOM 1031 N N . ALA A 1 132 ? 2.736 -13.884 -10.794 1.00 94.31 132 ALA A N 1
ATOM 1032 C CA . ALA A 1 132 ? 1.300 -13.700 -10.582 1.00 94.31 132 ALA A CA 1
ATOM 1033 C C . ALA A 1 132 ? 0.878 -12.235 -10.753 1.00 94.31 132 ALA A C 1
ATOM 1035 O O . ALA A 1 132 ? -0.081 -11.974 -11.478 1.00 94.31 132 ALA A O 1
ATOM 1036 N N . ILE A 1 133 ? 1.644 -11.286 -10.203 1.00 93.56 133 ILE A N 1
ATOM 1037 C CA . ILE A 1 133 ? 1.441 -9.845 -10.431 1.00 93.56 133 ILE A CA 1
ATOM 1038 C C . ILE A 1 133 ? 1.475 -9.537 -11.934 1.00 93.56 133 ILE A C 1
ATOM 1040 O O . ILE A 1 133 ? 0.577 -8.886 -12.462 1.00 93.56 133 ILE A O 1
ATOM 1044 N N . HIS A 1 134 ? 2.462 -10.064 -12.662 1.00 92.19 134 HIS A N 1
ATOM 1045 C CA . HIS A 1 134 ? 2.586 -9.836 -14.105 1.00 92.19 134 HIS A CA 1
ATOM 1046 C C . HIS A 1 134 ? 1.495 -10.518 -14.948 1.00 92.19 134 HIS A C 1
ATOM 1048 O O . HIS A 1 134 ? 1.338 -10.201 -16.125 1.00 92.19 134 HIS A O 1
ATOM 1054 N N . ARG A 1 135 ? 0.724 -11.454 -14.383 1.00 91.81 135 ARG A N 1
ATOM 1055 C CA . ARG A 1 135 ? -0.461 -12.013 -15.050 1.00 91.81 135 ARG A CA 1
ATOM 1056 C C . ARG A 1 135 ? -1.706 -11.151 -14.854 1.00 91.81 135 ARG A C 1
ATOM 1058 O O . ARG A 1 135 ? -2.655 -11.313 -15.619 1.00 91.81 135 ARG A O 1
ATOM 1065 N N . ALA A 1 136 ? -1.699 -10.204 -13.913 1.00 87.94 136 ALA A N 1
ATOM 1066 C CA . ALA A 1 136 ? -2.829 -9.308 -13.669 1.00 87.94 136 ALA A CA 1
ATOM 1067 C C . ALA A 1 136 ? -3.230 -8.509 -14.920 1.00 87.94 136 ALA A C 1
ATOM 1069 O O . ALA A 1 136 ? -4.417 -8.262 -15.123 1.00 87.94 136 ALA A O 1
ATOM 1070 N N . GLY A 1 137 ? -2.284 -8.177 -15.808 1.00 80.94 137 GLY A N 1
ATOM 1071 C CA . GLY A 1 137 ? -2.579 -7.489 -17.072 1.00 80.94 137 GLY A CA 1
ATOM 1072 C C . GLY A 1 137 ? -3.515 -8.259 -18.017 1.00 80.94 137 GLY A C 1
ATOM 1073 O O . GLY A 1 137 ? -4.192 -7.645 -18.834 1.00 80.94 137 GLY A O 1
ATOM 1074 N N . ALA A 1 138 ? -3.607 -9.587 -17.886 1.00 81.56 138 ALA A N 1
ATOM 1075 C CA . ALA A 1 138 ? -4.496 -10.430 -18.691 1.00 81.56 138 ALA A CA 1
ATOM 1076 C C . ALA A 1 138 ? -5.877 -10.669 -18.046 1.00 81.56 138 ALA A C 1
ATOM 1078 O O . ALA A 1 138 ? -6.697 -11.388 -18.609 1.00 81.56 138 ALA A O 1
ATOM 1079 N N . SER A 1 139 ? -6.145 -10.090 -16.872 1.00 84.38 139 SER A N 1
ATOM 1080 C CA . SER A 1 139 ? -7.382 -10.332 -16.111 1.00 84.38 139 SER A CA 1
ATOM 1081 C C . SER A 1 139 ? -8.631 -9.635 -16.662 1.00 84.38 139 SER A C 1
ATOM 1083 O O . SER A 1 139 ? -9.742 -9.964 -16.257 1.00 84.38 139 SER A O 1
ATOM 1085 N N . GLY A 1 140 ? -8.461 -8.646 -17.545 1.00 84.94 140 GLY A N 1
ATOM 1086 C CA . GLY A 1 140 ? -9.544 -7.769 -18.001 1.00 84.94 140 GLY A CA 1
ATOM 1087 C C . GLY A 1 140 ? -9.929 -6.654 -17.017 1.00 84.94 140 GLY A C 1
ATOM 1088 O O . GLY A 1 140 ? -10.804 -5.852 -17.337 1.00 84.94 140 GLY A O 1
ATOM 1089 N N . LEU A 1 141 ? -9.278 -6.562 -15.849 1.00 88.69 141 LEU A N 1
ATOM 1090 C CA . LEU A 1 141 ? -9.444 -5.436 -14.927 1.00 88.69 141 LEU A CA 1
ATOM 1091 C C . LEU A 1 141 ? -8.803 -4.157 -15.489 1.00 88.69 141 LEU A C 1
ATOM 1093 O O . LEU A 1 141 ? -7.747 -4.184 -16.122 1.00 88.69 141 LEU A O 1
ATOM 1097 N N . ASP A 1 142 ? -9.442 -3.017 -15.224 1.00 90.88 142 ASP A N 1
ATOM 1098 C CA . ASP A 1 142 ? -8.961 -1.708 -15.663 1.00 90.88 142 ASP A CA 1
ATOM 1099 C C . ASP A 1 142 ? -7.924 -1.125 -14.692 1.00 90.88 142 ASP A C 1
ATOM 1101 O O . ASP A 1 142 ? -8.284 -0.614 -13.628 1.00 90.88 142 ASP A O 1
ATOM 1105 N N . PHE A 1 143 ? -6.657 -1.145 -15.108 1.00 91.25 143 PHE A N 1
ATOM 1106 C CA . PHE A 1 143 ? -5.523 -0.520 -14.415 1.00 91.25 143 PHE A CA 1
ATOM 1107 C C . PHE A 1 143 ? -5.110 0.836 -15.018 1.00 91.25 143 PHE A C 1
ATOM 1109 O O . PHE A 1 143 ? -4.023 1.339 -14.742 1.00 91.25 143 PHE A O 1
ATOM 1116 N N . SER A 1 144 ? -5.944 1.449 -15.865 1.00 90.38 144 SER A N 1
ATOM 1117 C CA . SER A 1 144 ? -5.596 2.686 -16.587 1.00 90.38 144 SER A CA 1
ATOM 1118 C C . SER A 1 144 ? -5.410 3.922 -15.699 1.00 90.38 144 SER A C 1
ATOM 1120 O O . SER A 1 144 ? -4.828 4.906 -16.155 1.00 90.38 144 SER A O 1
ATOM 1122 N N . PHE A 1 145 ? -5.881 3.861 -14.449 1.00 91.62 145 PHE A N 1
ATOM 1123 C CA . PHE A 1 145 ? -5.699 4.897 -13.430 1.00 91.62 145 PHE A CA 1
ATOM 1124 C C . PHE A 1 145 ? -4.280 4.928 -12.846 1.00 91.62 145 PHE A C 1
ATOM 1126 O O . PHE A 1 145 ? -3.907 5.917 -12.224 1.00 91.62 145 PHE A O 1
ATOM 1133 N N . LEU A 1 146 ? -3.488 3.868 -13.039 1.00 90.50 146 LEU A N 1
ATOM 1134 C CA . LEU A 1 146 ? -2.111 3.829 -12.567 1.00 90.50 146 LEU A CA 1
ATOM 1135 C C . LEU A 1 146 ? -1.187 4.688 -13.445 1.00 90.50 146 LEU A C 1
ATOM 1137 O O . LEU A 1 146 ? -1.420 4.824 -14.654 1.00 90.50 146 LEU A O 1
ATOM 1141 N N . PRO A 1 147 ? -0.089 5.218 -12.873 1.00 86.56 147 PRO A N 1
ATOM 1142 C CA . PRO A 1 147 ? 0.932 5.909 -13.642 1.00 86.56 147 PRO A CA 1
ATOM 1143 C C . PRO A 1 147 ? 1.466 5.032 -14.777 1.00 86.56 147 PRO A C 1
ATOM 1145 O O . PRO A 1 147 ? 1.837 3.873 -14.580 1.00 86.56 147 PRO A O 1
ATOM 1148 N N . LYS A 1 148 ? 1.540 5.606 -15.977 1.00 84.50 148 LYS A N 1
ATOM 1149 C CA . LYS A 1 148 ? 2.219 4.983 -17.116 1.00 84.50 148 LYS A CA 1
ATOM 1150 C C . LYS A 1 148 ? 3.701 5.363 -17.095 1.00 84.50 148 LYS A C 1
ATOM 1152 O O . LYS A 1 148 ? 4.031 6.445 -16.605 1.00 84.50 148 LYS A O 1
ATOM 1157 N N . PRO A 1 149 ? 4.596 4.521 -17.642 1.00 78.38 149 PRO A N 1
ATOM 1158 C CA . PRO A 1 149 ? 5.987 4.907 -17.847 1.00 78.38 149 PRO A CA 1
ATOM 1159 C C . PRO A 1 149 ? 6.075 6.256 -18.570 1.00 78.38 149 PRO A C 1
ATOM 1161 O O . PRO A 1 149 ? 5.359 6.483 -19.548 1.00 78.38 149 PRO A O 1
ATOM 1164 N N . ALA A 1 150 ? 6.922 7.155 -18.064 1.00 76.06 150 ALA A N 1
ATOM 1165 C CA . ALA A 1 150 ? 7.076 8.490 -18.630 1.00 76.06 150 ALA A CA 1
ATOM 1166 C C . ALA A 1 150 ? 7.595 8.415 -20.074 1.00 76.06 150 ALA A C 1
ATOM 1168 O O . ALA A 1 150 ? 8.481 7.618 -20.383 1.00 76.06 150 ALA A O 1
ATOM 1169 N N . ALA A 1 151 ? 7.056 9.266 -20.950 1.00 78.88 151 ALA A N 1
ATOM 1170 C CA . ALA A 1 151 ? 7.571 9.415 -22.309 1.00 78.88 151 ALA A CA 1
ATOM 1171 C C . ALA A 1 151 ? 8.946 10.102 -22.315 1.00 78.88 151 ALA A C 1
ATOM 1173 O O . ALA A 1 151 ? 9.797 9.765 -23.134 1.00 78.88 151 ALA A O 1
ATOM 1174 N N . ASP A 1 152 ? 9.181 11.006 -21.363 1.00 87.25 152 ASP A N 1
ATOM 1175 C CA . ASP A 1 152 ? 10.431 11.749 -21.234 1.00 87.25 152 ASP A CA 1
ATOM 1176 C C . ASP A 1 152 ? 11.477 10.972 -20.435 1.00 87.25 152 ASP A C 1
ATOM 1178 O O . ASP A 1 152 ? 11.160 10.225 -19.503 1.00 87.25 152 ASP A O 1
ATOM 1182 N N . PHE A 1 153 ? 12.748 11.171 -20.787 1.00 89.06 153 PHE A N 1
ATOM 1183 C CA . PHE A 1 153 ? 13.842 10.578 -20.034 1.00 89.06 153 PHE A CA 1
ATOM 1184 C C . PHE A 1 153 ? 13.947 11.254 -18.655 1.00 89.06 153 PHE A C 1
ATOM 1186 O O . PHE A 1 153 ? 13.909 12.487 -18.584 1.00 89.06 153 PHE A O 1
ATOM 1193 N N . PRO A 1 154 ? 14.100 10.499 -17.548 1.00 86.75 154 PRO A N 1
ATOM 1194 C CA . PRO A 1 154 ? 14.107 11.078 -16.209 1.00 86.75 154 PRO A CA 1
ATOM 1195 C C . PRO A 1 154 ? 15.147 12.189 -16.049 1.00 86.75 154 PRO A C 1
ATOM 1197 O O . PRO A 1 154 ? 16.281 12.077 -16.535 1.00 86.75 154 PRO A O 1
ATOM 1200 N N . ALA A 1 155 ? 14.786 13.241 -15.309 1.00 88.25 155 ALA A N 1
ATOM 1201 C CA . ALA A 1 155 ? 15.709 14.314 -14.963 1.00 88.25 155 ALA A CA 1
ATOM 1202 C C . ALA A 1 155 ? 16.959 13.756 -14.265 1.00 88.25 155 ALA A C 1
ATOM 1204 O O . ALA A 1 155 ? 16.908 12.758 -13.539 1.00 88.25 155 ALA A O 1
ATOM 1205 N N . ARG A 1 156 ? 18.107 14.397 -14.495 1.00 88.44 156 ARG A N 1
ATOM 1206 C CA . ARG A 1 156 ? 19.345 14.026 -13.806 1.00 88.44 156 ARG A CA 1
ATOM 1207 C C . ARG A 1 156 ? 19.158 14.261 -12.295 1.00 88.44 156 ARG A C 1
ATOM 1209 O O . ARG A 1 156 ? 18.700 15.341 -11.918 1.00 88.44 156 ARG A O 1
ATOM 1216 N N . PRO A 1 157 ? 19.512 13.295 -11.427 1.00 85.62 157 PRO A N 1
ATOM 1217 C CA . PRO A 1 157 ? 19.465 13.512 -9.986 1.00 85.62 157 PRO A CA 1
ATOM 1218 C C . PRO A 1 157 ? 20.431 14.634 -9.584 1.00 85.62 157 PRO A C 1
ATOM 1220 O O . PRO A 1 157 ? 21.533 14.728 -10.124 1.00 85.62 157 PRO A O 1
ATOM 1223 N N . LEU A 1 158 ? 20.025 15.465 -8.618 1.00 83.94 158 LEU A N 1
ATOM 1224 C CA . LEU A 1 158 ? 20.841 16.580 -8.111 1.00 83.94 158 LEU A CA 1
ATOM 1225 C C . LEU A 1 158 ? 22.149 16.098 -7.470 1.00 83.94 158 LEU A C 1
ATOM 1227 O O . LEU A 1 158 ? 23.170 16.775 -7.547 1.00 83.94 158 LEU A O 1
ATOM 1231 N N . SER A 1 159 ? 22.119 14.919 -6.852 1.00 86.38 159 SER A N 1
ATOM 1232 C CA . SER A 1 159 ? 23.297 14.230 -6.344 1.00 86.38 159 SER A CA 1
ATOM 1233 C C . SER A 1 159 ? 23.102 12.722 -6.451 1.00 86.38 159 SER A C 1
ATOM 1235 O O . SER A 1 159 ? 21.994 12.201 -6.318 1.00 86.38 159 SER A O 1
ATOM 1237 N N . ALA A 1 160 ? 24.191 12.011 -6.718 1.00 86.50 160 ALA A N 1
ATOM 1238 C CA . ALA A 1 160 ? 24.221 10.562 -6.681 1.00 86.50 160 ALA A CA 1
ATOM 1239 C C . ALA A 1 160 ? 25.610 10.113 -6.245 1.00 86.50 160 ALA A C 1
ATOM 1241 O O . ALA A 1 160 ? 26.622 10.659 -6.688 1.00 86.50 160 ALA A O 1
ATOM 1242 N N . ALA A 1 161 ? 25.660 9.112 -5.374 1.00 91.00 161 ALA A N 1
ATOM 1243 C CA . ALA A 1 161 ? 26.922 8.507 -4.999 1.00 91.00 161 ALA A CA 1
ATOM 1244 C C . ALA A 1 161 ? 27.566 7.780 -6.201 1.00 91.00 161 ALA A C 1
ATOM 1246 O O . ALA A 1 161 ? 26.837 7.231 -7.036 1.00 91.00 161 ALA A O 1
ATOM 1247 N N . PRO A 1 162 ? 28.910 7.708 -6.287 1.00 89.56 162 PRO A N 1
ATOM 1248 C CA . PRO A 1 162 ? 29.599 7.144 -7.452 1.00 89.56 162 PRO A CA 1
ATOM 1249 C C . PRO A 1 162 ? 29.179 5.712 -7.814 1.00 89.56 162 PRO A C 1
ATOM 1251 O O . PRO A 1 162 ? 29.136 5.357 -8.991 1.00 89.56 162 PRO A O 1
ATOM 1254 N N . TRP A 1 163 ? 28.811 4.893 -6.823 1.00 92.44 163 TRP A N 1
ATOM 1255 C CA . TRP A 1 163 ? 28.390 3.503 -7.039 1.00 92.44 163 TRP A CA 1
ATOM 1256 C C . TRP A 1 163 ? 27.059 3.358 -7.788 1.00 92.44 163 TRP A C 1
ATOM 1258 O O . TRP A 1 163 ? 26.817 2.300 -8.365 1.00 92.44 163 TRP A O 1
ATOM 1268 N N . PHE A 1 164 ? 26.230 4.406 -7.861 1.00 90.56 164 PHE A N 1
ATOM 1269 C CA . PHE A 1 164 ? 25.048 4.406 -8.730 1.00 90.56 164 PHE A CA 1
ATOM 1270 C C . PHE A 1 164 ? 25.402 4.504 -10.219 1.00 90.56 164 PHE A C 1
ATOM 1272 O O . PHE A 1 164 ? 24.543 4.236 -11.051 1.00 90.56 164 PHE A O 1
ATOM 1279 N N . GLN A 1 165 ? 26.640 4.882 -10.574 1.00 93.44 165 GLN A N 1
ATOM 1280 C CA . GLN A 1 165 ? 27.128 4.945 -11.960 1.00 93.44 165 GLN A CA 1
ATOM 1281 C C . GLN A 1 165 ? 26.188 5.716 -12.913 1.00 93.44 165 GLN A C 1
ATOM 1283 O O . GLN A 1 165 ? 26.000 5.322 -14.065 1.00 93.44 165 GLN A O 1
ATOM 1288 N N . VAL A 1 166 ? 25.596 6.822 -12.439 1.00 93.75 166 VAL A N 1
ATOM 1289 C CA . VAL A 1 166 ? 24.539 7.562 -13.156 1.00 93.75 166 VAL A CA 1
ATOM 1290 C C . VAL A 1 166 ? 24.959 7.940 -14.575 1.00 93.75 166 VAL A C 1
ATOM 1292 O O . VAL A 1 166 ? 24.203 7.692 -15.508 1.00 93.75 166 VAL A O 1
ATOM 1295 N N . AS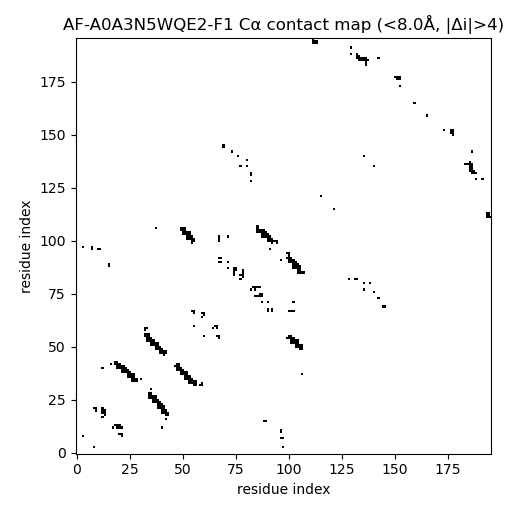P A 1 167 ? 26.166 8.479 -14.766 1.00 92.69 167 ASP A N 1
ATOM 1296 C CA . ASP A 1 167 ? 26.636 8.885 -16.098 1.00 92.69 167 ASP A CA 1
ATOM 1297 C C . ASP A 1 167 ? 26.730 7.702 -17.068 1.00 92.69 167 ASP A C 1
ATOM 1299 O O . ASP A 1 167 ? 26.302 7.807 -18.216 1.00 92.69 167 ASP A O 1
ATOM 1303 N N . ARG A 1 168 ? 27.213 6.546 -16.594 1.00 94.19 168 ARG A N 1
ATOM 1304 C CA . ARG A 1 168 ? 27.308 5.324 -17.403 1.00 94.19 168 ARG A CA 1
ATOM 1305 C C . ARG A 1 168 ? 25.926 4.802 -17.793 1.00 94.19 168 ARG A C 1
ATOM 1307 O O . ARG A 1 168 ? 25.730 4.425 -18.943 1.00 94.19 168 ARG A O 1
ATOM 1314 N N . ILE A 1 169 ? 24.980 4.778 -16.853 1.00 93.75 169 ILE A N 1
ATOM 1315 C CA . ILE A 1 169 ? 23.604 4.328 -17.110 1.00 93.75 169 ILE A CA 1
ATOM 1316 C C . ILE A 1 169 ? 22.930 5.255 -18.126 1.00 93.75 169 ILE A C 1
ATOM 1318 O O . ILE A 1 169 ? 22.341 4.785 -19.099 1.00 93.75 169 ILE A O 1
ATOM 1322 N N . ARG A 1 170 ? 23.051 6.575 -17.938 1.00 93.75 170 ARG A N 1
ATOM 1323 C CA . ARG A 1 170 ? 22.439 7.564 -18.832 1.00 93.75 170 ARG A CA 1
ATOM 1324 C C . ARG A 1 170 ? 23.035 7.533 -20.234 1.00 93.75 170 ARG A C 1
ATOM 1326 O O . ARG A 1 170 ? 22.270 7.540 -21.186 1.00 93.75 170 ARG A O 1
ATOM 1333 N N . ALA A 1 171 ? 24.356 7.399 -20.374 1.00 94.94 171 ALA A N 1
ATOM 1334 C CA . ALA A 1 171 ? 25.008 7.294 -21.683 1.00 94.94 171 ALA A CA 1
ATOM 1335 C C . ALA A 1 171 ? 24.474 6.130 -22.541 1.00 94.94 171 ALA A C 1
ATOM 1337 O O . ALA A 1 171 ? 24.540 6.196 -23.765 1.00 94.94 171 ALA A O 1
ATOM 1338 N N . VAL A 1 172 ? 23.939 5.077 -21.910 1.00 94.56 172 VAL A N 1
ATOM 1339 C CA . VAL A 1 172 ? 23.334 3.926 -22.595 1.00 94.56 172 VAL A CA 1
ATOM 1340 C C . VAL A 1 172 ? 21.828 4.103 -22.805 1.00 94.56 172 VAL A C 1
ATOM 1342 O O . VAL A 1 172 ? 21.332 3.808 -23.889 1.00 94.56 172 VAL A O 1
ATOM 1345 N N . LEU A 1 173 ? 21.088 4.547 -21.783 1.00 93.12 173 LEU A N 1
ATOM 1346 C CA . LEU A 1 173 ? 19.621 4.582 -21.832 1.00 93.12 173 LEU A CA 1
ATOM 1347 C C . LEU A 1 173 ? 19.055 5.828 -22.518 1.00 93.12 173 LEU A C 1
ATOM 1349 O O . LEU A 1 173 ? 18.016 5.728 -23.161 1.00 93.12 173 LEU A O 1
ATOM 1353 N N . GLU A 1 174 ? 19.721 6.978 -22.400 1.00 93.50 174 GLU A N 1
ATOM 1354 C CA . GLU A 1 174 ? 19.243 8.252 -22.953 1.00 93.50 174 GLU A CA 1
ATOM 1355 C C . GLU A 1 174 ? 19.131 8.212 -24.490 1.00 93.50 174 GLU A C 1
ATOM 1357 O O . GLU A 1 174 ? 18.072 8.572 -25.002 1.00 93.50 174 GLU A O 1
ATOM 1362 N N . PRO A 1 175 ? 20.114 7.674 -25.250 1.00 93.62 175 PRO A N 1
ATOM 1363 C CA . PRO A 1 175 ? 19.989 7.542 -26.707 1.00 93.62 175 PRO A CA 1
ATOM 1364 C C . PRO A 1 175 ? 18.946 6.511 -27.159 1.00 93.62 175 PRO A C 1
ATOM 1366 O O . PRO A 1 175 ? 18.519 6.534 -28.310 1.00 93.62 175 PRO A O 1
ATOM 1369 N N . ALA A 1 176 ? 18.572 5.577 -26.281 1.00 91.50 176 ALA A N 1
ATOM 1370 C CA . ALA A 1 176 ? 17.602 4.523 -26.566 1.00 91.50 176 ALA A CA 1
ATOM 1371 C C . ALA A 1 176 ? 16.172 4.895 -26.134 1.00 91.50 176 ALA A C 1
ATOM 1373 O O . ALA A 1 176 ? 15.272 4.058 -26.229 1.00 91.50 176 ALA A O 1
ATOM 1374 N N . TRP A 1 177 ? 15.963 6.112 -25.621 1.00 91.06 177 TRP A N 1
ATOM 1375 C CA . TRP A 1 177 ? 14.686 6.545 -25.068 1.00 91.06 177 TRP A CA 1
ATOM 1376 C C . TRP A 1 177 ? 13.765 7.180 -26.132 1.00 91.06 177 TRP A C 1
ATOM 1378 O O . TRP A 1 177 ? 14.254 7.933 -26.975 1.00 91.06 177 TRP A O 1
ATOM 1388 N N . PRO A 1 178 ? 12.436 6.948 -26.091 1.00 89.88 178 PRO A N 1
ATOM 1389 C CA . PRO A 1 178 ? 11.732 6.021 -25.205 1.00 89.88 178 PRO A CA 1
ATOM 1390 C C . PRO A 1 178 ? 11.991 4.564 -25.593 1.00 89.88 178 PRO A C 1
ATOM 1392 O O . PRO A 1 178 ? 12.030 4.218 -26.773 1.00 89.88 178 PRO A O 1
ATOM 1395 N N . ILE A 1 179 ? 12.131 3.694 -24.589 1.00 86.06 179 ILE A N 1
ATOM 1396 C CA . ILE A 1 179 ? 12.340 2.263 -24.828 1.00 86.06 179 ILE A CA 1
ATOM 1397 C C . ILE A 1 179 ? 11.081 1.698 -25.506 1.00 86.06 179 ILE A C 1
ATOM 1399 O O . ILE A 1 179 ? 10.000 1.772 -24.913 1.00 86.06 179 ILE A O 1
ATOM 1403 N N . PRO A 1 180 ? 11.183 1.107 -26.715 1.00 86.00 180 PRO A N 1
ATOM 1404 C CA . PRO A 1 180 ? 10.019 0.575 -27.408 1.00 86.00 180 PRO A CA 1
ATOM 1405 C C . PRO A 1 180 ? 9.334 -0.518 -26.589 1.00 86.00 180 PRO A C 1
ATOM 1407 O O . PRO A 1 180 ? 9.962 -1.504 -26.189 1.00 86.00 180 PRO A O 1
ATOM 1410 N N . GLN A 1 181 ? 8.029 -0.369 -26.376 1.00 86.00 181 GLN A N 1
ATOM 1411 C CA . GLN A 1 181 ? 7.229 -1.382 -25.705 1.00 86.00 181 GLN A CA 1
ATOM 1412 C C . GLN A 1 181 ? 7.111 -2.624 -26.600 1.00 86.00 181 GLN A C 1
ATOM 1414 O O . GLN A 1 181 ? 6.488 -2.588 -27.657 1.00 86.00 181 GLN A O 1
ATOM 1419 N N . ARG A 1 182 ? 7.726 -3.732 -26.171 1.00 87.88 182 ARG A N 1
ATOM 1420 C CA . ARG A 1 182 ? 7.672 -5.024 -26.882 1.00 87.88 182 ARG A CA 1
ATOM 1421 C C . ARG A 1 182 ? 6.600 -5.969 -26.351 1.00 87.88 182 ARG A C 1
ATOM 1423 O O . ARG A 1 182 ? 6.111 -6.811 -27.092 1.00 87.88 182 ARG A O 1
ATOM 1430 N N . ASN A 1 183 ? 6.259 -5.827 -25.074 1.00 86.75 183 ASN A N 1
ATOM 1431 C CA . ASN A 1 183 ? 5.313 -6.693 -24.381 1.00 86.75 183 ASN A CA 1
ATOM 1432 C C . ASN A 1 183 ? 4.004 -5.940 -24.108 1.00 86.75 183 ASN A C 1
ATOM 1434 O O . ASN A 1 183 ? 4.028 -4.712 -23.970 1.00 86.75 183 ASN A O 1
ATOM 1438 N N . PRO A 1 184 ? 2.869 -6.645 -23.975 1.00 85.75 184 PRO A N 1
ATO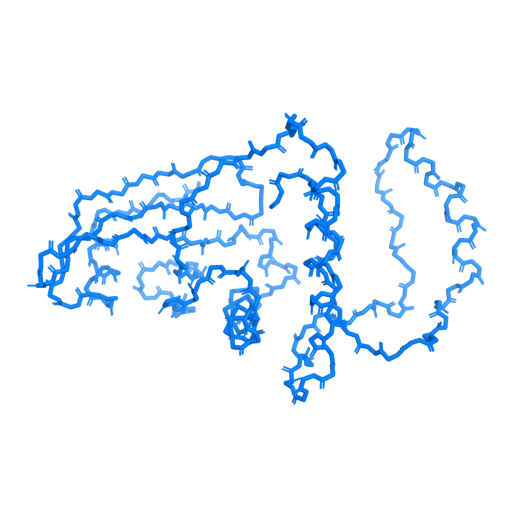M 1439 C CA . PRO A 1 184 ? 1.647 -6.053 -23.446 1.00 85.75 184 PRO A CA 1
ATOM 1440 C C . PRO A 1 184 ? 1.897 -5.384 -22.091 1.00 85.75 184 PRO A C 1
ATOM 1442 O O . PRO A 1 184 ? 2.728 -5.841 -21.303 1.00 85.75 184 PRO A O 1
ATOM 1445 N N . SER A 1 185 ? 1.180 -4.295 -21.821 1.00 86.38 185 SER A N 1
ATOM 1446 C CA . SER A 1 185 ? 1.247 -3.635 -20.518 1.00 86.38 185 SER A CA 1
ATOM 1447 C C . SER A 1 185 ? 0.697 -4.565 -19.439 1.00 86.38 185 SER A C 1
ATOM 1449 O O . SER A 1 185 ? -0.362 -5.165 -19.604 1.00 86.38 185 SER A O 1
ATOM 1451 N N . THR A 1 186 ? 1.408 -4.654 -18.321 1.00 89.19 186 THR A N 1
ATOM 1452 C CA . THR A 1 186 ? 0.956 -5.362 -17.125 1.00 89.19 186 THR A CA 1
ATOM 1453 C C . THR A 1 186 ? 1.240 -4.524 -15.887 1.00 89.19 186 THR A C 1
ATOM 1455 O O . THR A 1 186 ? 2.015 -3.568 -15.944 1.00 89.19 186 THR A O 1
ATOM 1458 N N . LEU A 1 187 ? 0.624 -4.896 -14.767 1.00 90.75 187 LEU A N 1
ATOM 1459 C CA . LEU A 1 187 ? 0.974 -4.376 -13.457 1.00 90.75 187 LEU A CA 1
ATOM 1460 C C . LEU A 1 187 ? 2.446 -4.683 -13.153 1.00 90.75 187 LEU A C 1
ATOM 1462 O O . LEU A 1 187 ? 2.889 -5.823 -13.294 1.00 90.75 187 LEU A O 1
ATOM 1466 N N . LEU A 1 188 ? 3.182 -3.655 -12.738 1.00 89.44 188 LEU A N 1
ATOM 1467 C CA . LEU A 1 188 ? 4.555 -3.751 -12.259 1.00 89.44 188 LEU A CA 1
ATOM 1468 C C . LEU A 1 188 ? 4.575 -3.307 -10.800 1.00 89.44 188 LEU A C 1
ATOM 1470 O O . LEU A 1 188 ? 4.064 -2.237 -10.483 1.00 89.44 188 LEU A O 1
ATOM 1474 N N . HIS A 1 189 ? 5.192 -4.105 -9.930 1.00 87.94 189 HIS A N 1
ATOM 1475 C CA . HIS A 1 189 ? 5.379 -3.725 -8.526 1.00 87.94 189 HIS A CA 1
ATOM 1476 C C . HIS A 1 189 ? 6.406 -2.588 -8.378 1.00 87.94 189 HIS A C 1
ATOM 1478 O O . HIS A 1 189 ? 6.277 -1.733 -7.512 1.00 87.94 189 HIS A O 1
ATOM 1484 N N . GLY A 1 190 ? 7.433 -2.565 -9.235 1.00 84.19 190 GLY A N 1
ATOM 1485 C CA . GLY A 1 190 ? 8.544 -1.620 -9.137 1.00 84.19 190 GLY A CA 1
ATOM 1486 C C . GLY A 1 190 ? 9.645 -2.140 -8.216 1.00 84.19 190 GLY A C 1
ATOM 1487 O O . GLY A 1 190 ? 10.571 -2.800 -8.676 1.00 84.19 190 GLY A O 1
ATOM 1488 N N . ASP A 1 191 ? 9.542 -1.863 -6.924 1.00 84.06 191 ASP A N 1
ATOM 1489 C CA . ASP A 1 191 ? 10.571 -2.084 -5.903 1.00 84.06 191 ASP A CA 1
ATOM 1490 C C . ASP A 1 191 ? 10.504 -3.466 -5.223 1.00 84.06 191 ASP A C 1
ATOM 1492 O O . ASP A 1 191 ? 10.654 -3.585 -4.016 1.00 84.06 191 ASP A O 1
ATOM 1496 N N . TYR A 1 192 ? 10.271 -4.543 -5.976 1.00 87.50 192 TYR A N 1
ATOM 1497 C CA . TYR A 1 192 ? 10.070 -5.874 -5.387 1.00 87.50 192 TYR A CA 1
ATOM 1498 C C . TYR A 1 192 ? 11.389 -6.533 -4.931 1.00 87.50 192 TYR A C 1
ATOM 1500 O O . TYR A 1 192 ? 12.208 -6.939 -5.761 1.00 87.50 192 TYR A O 1
ATOM 1508 N N . TRP A 1 193 ? 11.592 -6.668 -3.616 1.00 83.50 193 TRP A N 1
ATOM 1509 C CA . TRP A 1 193 ? 12.783 -7.278 -3.006 1.00 83.50 193 TRP A CA 1
ATOM 1510 C C . TRP A 1 193 ? 12.473 -7.986 -1.672 1.00 83.50 193 TRP A C 1
ATOM 1512 O O . TRP A 1 193 ? 11.422 -7.746 -1.078 1.00 83.50 193 TRP A O 1
ATOM 1522 N N . PRO A 1 194 ? 13.388 -8.836 -1.157 1.00 81.25 194 PRO A N 1
ATOM 1523 C CA . PRO A 1 194 ? 13.256 -9.425 0.174 1.00 81.25 194 PRO A CA 1
ATOM 1524 C C . PRO A 1 194 ? 13.047 -8.370 1.266 1.00 81.25 194 PRO A C 1
ATOM 1526 O O . PRO A 1 194 ? 13.870 -7.469 1.428 1.00 81.25 194 PRO A O 1
ATOM 1529 N N . GLY A 1 195 ? 11.967 -8.514 2.032 1.00 73.56 195 GLY A N 1
ATOM 1530 C CA . GLY A 1 195 ? 11.601 -7.594 3.110 1.00 73.56 195 GLY A CA 1
ATOM 1531 C C . GLY A 1 195 ? 10.437 -6.650 2.787 1.00 73.56 195 GLY A C 1
ATOM 1532 O O . GLY A 1 195 ? 10.028 -5.913 3.683 1.00 73.56 195 GLY A O 1
ATOM 1533 N N . ASN A 1 196 ? 9.918 -6.692 1.555 1.00 68.88 196 ASN A N 1
ATOM 1534 C CA . ASN A 1 196 ? 8.603 -6.152 1.200 1.00 68.88 196 ASN A CA 1
ATOM 1535 C C . ASN A 1 196 ? 7.499 -7.198 1.367 1.00 68.88 196 ASN A C 1
ATOM 1537 O O . ASN A 1 196 ? 7.821 -8.409 1.292 1.00 68.88 196 ASN A O 1
#

Nearest PDB structures (foldseek):
  3dxp-assembly1_A-2  TM=6.788E-01  e=8.051E-06  Cupriavidus pinatubonensis JMP134
  4mxc-assembly1_A  TM=4.991E-01  e=2.491E-02  Homo sapiens
  9c1r-assembly1_A  TM=4.757E-01  e=2.644E-02  Homo sapiens
  6zgn-assembly1_A  TM=5.679E-01  e=4.339E-01  Streptococcus thermophilus
  6bcu-assembly1_B  TM=3.760E-01  e=1.171E-01  Homo sapiens

pLDDT: mean 91.27, std 6.21, range [56.34, 98.44]

Foldseek 3Di:
DDDADPVLVQVVCCVLAVQKDWPDKAWDDDDPFWTKIKTWIQHPVRDIFIKIKIFGDPVNCVVPVCVAVLVLVVQCLCVVLVQPDWHWRDWDCPCPSHNGTITMTGDDDDDFDPDDPDPVVVVVVLVVNQVSQQCSLVVPDDSVPDDDPDQDDDDDDPDDDVVVVSVVVCVPVVVCGPPDDPDRDTGDPPPRDRPD

Secondary structure (DSSP, 8-state):
-PPPPHHHHHHHHHHH-TT-EEEEEEEEP--SSEEEEEEEEE-TTS-EEEEEEEEE-HHHHHH-TTHHHHHHHHHHHHHHTT-S-PPEEEEE-SSSSSSS-EEEEE-------SS-S-HHHHHHHHHHHHHHHHHGGGS----TTSPPPPSSPPPPPS---GGG-HHHHHHHHGGGPSPP--S------SS--TT-

Mean predicted aligned error: 5.22 Å

Radius of gyration: 19.99 Å; Cα contacts (8 Å, |Δi|>4): 228; chains: 1; bounding box: 50×39×50 Å

Sequence (196 aa):
MEKFTQEQIEILVQKIAPQGELIRAWPLTGGISAQMTALEIERADGQTQRLIVRRPGEGTLRHNPRAVDDEFRLLQQASALGLPVPEPVFLDASGAILPMPYLVIEYIDGRLEFKPTSLENYTHQIAAHLAAIHRAGASGLDFSFLPKPAADFPARPLSAAPWFQVDRIRAVLEPAWPIPQRNPSTLLHGDYWPGN

Solvent-accessible surface area (backbone atoms only — not comparable to full-atom values): 12160 Å² total; per-residue (Å²): 134,88,74,84,50,70,67,44,49,51,56,50,42,41,74,78,30,77,68,34,46,81,74,48,74,47,78,54,81,90,62,86,59,33,52,39,34,38,38,35,31,37,38,76,87,71,50,76,47,53,32,29,42,40,29,63,34,70,70,49,39,72,76,33,80,52,51,52,62,52,49,44,52,48,32,49,54,40,41,76,70,69,44,98,59,56,53,59,73,47,78,47,76,81,40,82,77,45,86,60,48,31,32,30,30,45,54,76,90,80,77,80,67,91,74,59,96,49,59,66,62,51,52,51,51,55,51,53,49,53,52,50,47,50,47,50,47,76,67,77,70,89,64,80,88,54,90,70,86,70,76,64,79,80,79,82,70,96,73,77,62,78,89,71,39,60,69,67,52,44,71,60,47,60,82,52,57,64,72,79,83,85,66,83,78,49,57,74,86,80,81,83,52,92,71,114